Protein AF-A0A2A2KFU7-F1 (afdb_monomer_lite)

Organism: NCBI:txid2018661

Structure (mmCIF, 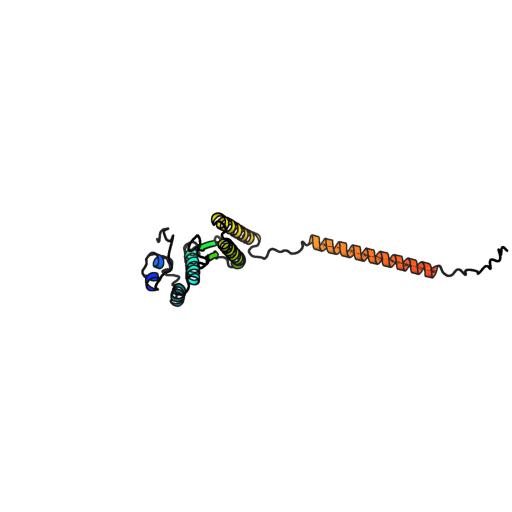N/CA/C/O backbone):
data_AF-A0A2A2KFU7-F1
#
_entry.id   AF-A0A2A2KFU7-F1
#
loop_
_atom_site.group_PDB
_atom_site.id
_atom_site.type_symbol
_atom_site.label_atom_id
_atom_site.label_alt_id
_atom_site.label_comp_id
_atom_site.label_asym_id
_atom_site.label_entity_id
_atom_site.label_seq_id
_atom_site.pdbx_PDB_ins_code
_atom_site.Cartn_x
_atom_site.Cartn_y
_atom_site.Cartn_z
_atom_site.occupancy
_atom_site.B_iso_or_equiv
_atom_site.auth_seq_id
_atom_site.auth_comp_id
_atom_site.auth_asym_id
_atom_site.auth_atom_id
_atom_site.pdbx_PDB_model_num
ATOM 1 N N . MET A 1 1 ? -3.070 -16.058 28.246 1.00 37.78 1 MET A N 1
ATOM 2 C CA . MET A 1 1 ? -3.259 -16.172 26.783 1.00 37.78 1 MET A CA 1
ATOM 3 C C . MET A 1 1 ? -4.554 -15.467 26.423 1.00 37.78 1 MET A C 1
ATOM 5 O O . MET A 1 1 ? -5.608 -15.967 26.788 1.00 37.78 1 MET A O 1
ATOM 9 N N . CYS A 1 2 ? -4.509 -14.301 25.778 1.00 45.75 2 CYS A N 1
ATOM 10 C CA . CYS A 1 2 ? -5.724 -13.730 25.194 1.00 45.75 2 CYS A CA 1
ATOM 11 C C . CYS A 1 2 ? -6.051 -14.529 23.948 1.00 45.75 2 CYS A C 1
ATOM 13 O O . CYS A 1 2 ? -5.513 -14.273 22.874 1.00 45.75 2 CYS A O 1
ATOM 15 N N . GLY A 1 3 ? -6.835 -15.586 24.146 1.00 38.88 3 GLY A N 1
ATOM 16 C CA . GLY A 1 3 ? -7.322 -16.419 23.062 1.00 38.88 3 GLY A CA 1
ATOM 17 C C . GLY A 1 3 ? -8.046 -15.548 22.048 1.00 38.88 3 GLY A C 1
ATOM 18 O O . GLY A 1 3 ? -8.816 -14.689 22.462 1.00 38.88 3 GLY A O 1
ATOM 19 N N . SER A 1 4 ? -7.699 -15.717 20.766 1.00 40.50 4 SER A N 1
ATOM 20 C CA . SER A 1 4 ? -8.560 -15.820 19.563 1.00 40.50 4 SER A CA 1
ATOM 21 C C . SER A 1 4 ? -9.838 -14.957 19.408 1.00 40.50 4 SER A C 1
ATOM 23 O O . SER A 1 4 ? -10.568 -15.119 18.430 1.00 40.50 4 SER A O 1
ATOM 25 N N . SER A 1 5 ? -10.102 -14.013 20.307 1.00 39.66 5 SER A N 1
ATOM 26 C CA . SER A 1 5 ? -11.396 -13.379 20.583 1.00 39.66 5 SER A CA 1
ATOM 27 C C . SER A 1 5 ? -11.328 -11.852 20.509 1.00 39.66 5 SER A C 1
ATOM 29 O O . SER A 1 5 ? -12.280 -11.170 20.878 1.00 39.66 5 SER A O 1
ATOM 31 N N . VAL A 1 6 ? -10.238 -11.274 20.008 1.00 48.81 6 VAL A N 1
ATOM 32 C CA . VAL A 1 6 ? -10.230 -9.852 19.645 1.00 48.81 6 VAL A CA 1
ATOM 33 C C . VAL A 1 6 ? -10.772 -9.732 18.221 1.00 48.81 6 VAL A C 1
ATOM 35 O O . VAL A 1 6 ? -10.033 -9.449 17.288 1.00 48.81 6 VAL A O 1
ATOM 38 N N . ARG A 1 7 ? -12.052 -10.074 18.025 1.00 52.50 7 ARG A N 1
ATOM 39 C CA . ARG A 1 7 ? -12.690 -10.023 16.696 1.00 52.50 7 ARG A CA 1
ATOM 40 C C . ARG A 1 7 ? -13.398 -8.698 16.420 1.00 52.50 7 ARG A C 1
ATOM 42 O O . ARG A 1 7 ? -13.614 -8.379 15.260 1.00 52.50 7 ARG A O 1
ATOM 49 N N . GLN A 1 8 ? -13.716 -7.914 17.451 1.00 55.62 8 GLN A N 1
ATOM 50 C CA . GLN A 1 8 ? -14.383 -6.624 17.292 1.00 55.62 8 GLN A CA 1
ATOM 51 C C . GLN A 1 8 ? -14.167 -5.781 18.557 1.00 55.62 8 GLN A C 1
ATOM 53 O O . GLN A 1 8 ? -14.691 -6.106 19.618 1.00 55.62 8 GLN A O 1
ATOM 58 N N . LEU A 1 9 ? -13.336 -4.742 18.469 1.00 62.91 9 LEU A N 1
ATOM 59 C CA . LEU A 1 9 ? -13.198 -3.722 19.513 1.00 62.91 9 LEU A CA 1
ATOM 60 C C . LEU A 1 9 ? -13.759 -2.421 18.945 1.00 62.91 9 LEU A C 1
ATOM 62 O O . LEU A 1 9 ? -13.348 -1.990 17.869 1.00 62.91 9 LEU A O 1
ATOM 66 N N . GLU A 1 10 ? -14.720 -1.829 19.649 1.00 63.16 10 GLU A N 1
ATOM 67 C CA . GLU A 1 10 ? -15.200 -0.479 19.346 1.00 63.16 10 GLU A CA 1
ATOM 68 C C . GLU A 1 10 ? -14.113 0.561 19.669 1.00 63.16 10 GLU A C 1
ATOM 70 O O . GLU A 1 10 ? -13.033 0.218 20.140 1.00 63.16 10 GLU A O 1
ATOM 75 N N . ALA A 1 11 ? -14.349 1.844 19.394 1.00 62.00 11 ALA A N 1
ATOM 76 C CA . ALA A 1 11 ? -13.438 2.880 19.874 1.00 62.00 11 ALA A CA 1
ATOM 77 C C . ALA A 1 11 ? -13.642 3.085 21.391 1.00 62.00 11 ALA A C 1
ATOM 79 O O . ALA A 1 11 ? -14.789 3.157 21.841 1.00 62.00 11 ALA A O 1
ATOM 80 N N . PRO A 1 12 ? -12.573 3.197 22.201 1.00 65.25 12 PRO A N 1
ATOM 81 C CA . PRO A 1 12 ? -12.716 3.469 23.627 1.00 65.25 12 PRO A CA 1
ATOM 82 C C . PRO A 1 12 ? -13.265 4.885 23.838 1.00 65.25 12 PRO A C 1
ATOM 84 O O . PRO A 1 12 ? -12.857 5.824 23.158 1.00 65.25 12 PRO A O 1
ATOM 87 N N . THR A 1 13 ? -14.168 5.055 24.802 1.00 65.88 13 THR A N 1
ATOM 88 C CA . THR A 1 13 ? -14.793 6.35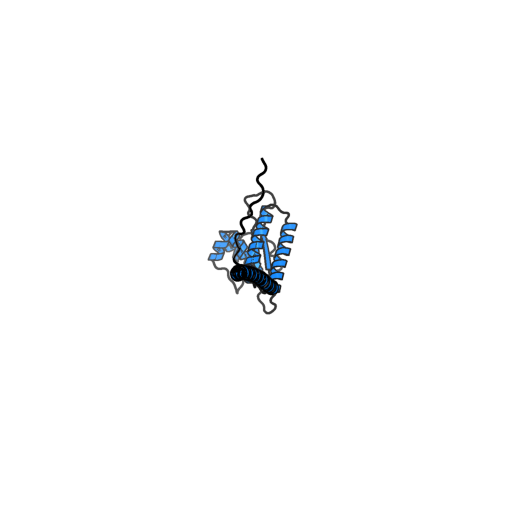5 25.116 1.00 65.88 13 THR A CA 1
ATOM 89 C C . THR A 1 13 ? -14.056 7.117 26.216 1.00 65.88 13 THR A C 1
ATOM 91 O O . THR A 1 13 ? -14.308 8.299 26.437 1.00 65.88 13 THR A O 1
ATOM 94 N N . SER A 1 14 ? -13.129 6.458 26.917 1.00 64.81 14 SER A N 1
ATOM 95 C CA . SER A 1 14 ? -12.335 7.051 27.994 1.00 64.81 14 SER A CA 1
ATOM 96 C C . SER A 1 14 ? -10.996 6.336 28.184 1.00 64.81 14 SER A C 1
ATOM 98 O O . SER A 1 14 ? -10.832 5.164 27.841 1.00 64.81 14 SER A O 1
ATOM 100 N N . SER A 1 15 ? -10.024 7.039 28.771 1.00 63.69 15 SER A N 1
ATOM 101 C CA . SER A 1 15 ? -8.695 6.489 29.068 1.00 63.69 15 SER A CA 1
ATOM 102 C C . SER A 1 15 ? -8.745 5.367 30.106 1.00 63.69 15 SER A C 1
ATOM 104 O O . SER A 1 15 ? -7.972 4.418 30.017 1.00 63.69 15 SER A O 1
ATOM 106 N N . SER A 1 16 ? -9.682 5.424 31.056 1.00 65.81 16 SER A N 1
ATOM 107 C CA . SER A 1 16 ? -9.879 4.372 32.057 1.00 65.81 16 SER A CA 1
ATOM 108 C C . SER A 1 16 ? -10.322 3.056 31.419 1.00 65.81 16 SER A C 1
ATOM 110 O O . SER A 1 16 ? -9.855 2.003 31.845 1.00 65.81 16 SER A O 1
ATOM 112 N N . GLN A 1 17 ? -11.140 3.101 30.362 1.00 68.38 17 GLN A N 1
ATOM 113 C CA . GLN A 1 17 ? -11.615 1.918 29.638 1.00 68.38 17 GLN A CA 1
ATOM 114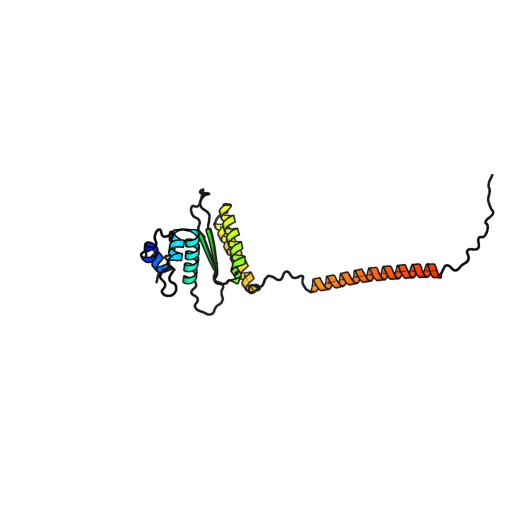 C C . GLN A 1 17 ? -10.484 1.155 28.931 1.00 68.38 17 GLN A C 1
ATOM 116 O O . GLN A 1 17 ? -10.546 -0.068 28.834 1.00 68.38 17 GLN A O 1
ATOM 121 N N . ILE A 1 18 ? -9.431 1.850 28.486 1.00 64.69 18 ILE A N 1
ATOM 122 C CA . ILE A 1 18 ? -8.261 1.241 27.829 1.00 64.69 18 ILE A CA 1
ATOM 123 C C . ILE A 1 18 ? -7.493 0.326 28.794 1.00 64.69 18 ILE A C 1
ATOM 125 O O . ILE A 1 18 ? -6.990 -0.719 28.385 1.00 64.69 18 ILE A O 1
ATOM 129 N N . TYR A 1 19 ? -7.433 0.701 30.073 1.00 65.62 19 TYR A N 1
ATOM 130 C CA . TYR A 1 19 ? -6.684 -0.032 31.096 1.00 65.62 19 TYR A CA 1
ATOM 131 C C . TYR A 1 19 ? -7.549 -0.994 31.919 1.00 65.62 19 TYR A C 1
ATOM 133 O O . TYR A 1 19 ? -7.040 -2.010 32.388 1.00 65.62 19 TYR A O 1
ATOM 141 N N . SER A 1 20 ? -8.841 -0.702 32.095 1.00 64.38 20 SER A N 1
ATOM 142 C CA . SER A 1 20 ? -9.744 -1.505 32.933 1.00 64.38 20 SER A CA 1
ATOM 143 C C . SER A 1 20 ? -10.441 -2.636 32.180 1.00 64.38 20 SER A C 1
ATOM 145 O O . SER A 1 20 ? -10.720 -3.683 32.763 1.00 64.38 20 SER A O 1
ATOM 147 N N . SER A 1 21 ? -10.724 -2.456 30.888 1.00 67.94 21 SER A N 1
ATOM 148 C CA . SER A 1 21 ? -11.431 -3.462 30.100 1.00 67.94 21 SER A CA 1
ATOM 149 C C . SER A 1 21 ? -10.468 -4.532 29.600 1.00 67.94 21 SER A C 1
ATOM 151 O O . SER A 1 21 ? -9.478 -4.231 28.939 1.00 67.94 21 SER A O 1
ATOM 153 N N . HIS A 1 22 ? -10.798 -5.796 29.873 1.00 65.75 22 HIS A N 1
ATOM 154 C CA . HIS A 1 22 ? -9.963 -6.965 29.582 1.00 65.75 22 HIS A CA 1
ATOM 155 C C . HIS A 1 22 ? -9.527 -7.074 28.105 1.00 65.75 22 HIS A C 1
ATOM 157 O O . HIS A 1 22 ? -8.434 -7.553 27.810 1.00 65.75 22 HIS A O 1
ATOM 163 N N . GLY A 1 23 ? -10.358 -6.620 27.157 1.00 64.44 23 GLY A N 1
ATOM 164 C CA . GLY A 1 23 ? -10.024 -6.646 25.726 1.00 64.44 23 GLY A CA 1
ATOM 165 C C . GLY A 1 23 ? -8.947 -5.628 25.339 1.00 64.44 23 GLY A C 1
ATOM 166 O O . GLY A 1 23 ? -8.005 -5.962 24.622 1.00 64.44 23 GLY A O 1
ATOM 167 N N . TYR A 1 24 ? -9.061 -4.401 25.851 1.00 65.31 24 TYR A N 1
ATOM 168 C CA . TYR A 1 24 ? -8.099 -3.330 25.589 1.00 65.31 24 TYR A CA 1
ATOM 169 C C . TYR A 1 24 ? -6.832 -3.490 26.415 1.00 65.31 24 TYR A C 1
ATOM 171 O O . TYR A 1 24 ? -5.740 -3.348 25.870 1.00 65.31 24 TYR A O 1
ATOM 179 N N . SER A 1 25 ? -6.962 -3.848 27.694 1.00 63.66 25 SER A N 1
ATOM 180 C CA . SER A 1 25 ? -5.817 -4.068 28.566 1.00 63.66 25 SER A CA 1
ATOM 181 C C . SER A 1 25 ? -4.952 -5.194 28.017 1.00 63.66 25 SER A C 1
ATOM 183 O O . SER A 1 25 ? -3.745 -5.051 27.971 1.00 63.66 25 SER A O 1
ATOM 185 N N . CYS A 1 26 ? -5.522 -6.257 27.455 1.00 67.94 26 CYS A N 1
ATOM 186 C CA . CYS A 1 26 ? -4.694 -7.281 26.833 1.00 67.94 26 CYS A CA 1
ATOM 187 C C . CYS A 1 26 ? -3.956 -6.826 25.560 1.00 67.94 26 CYS A C 1
ATOM 189 O O . CYS A 1 26 ? -2.824 -7.244 25.317 1.00 67.94 26 CYS A O 1
ATOM 191 N N . LEU A 1 27 ? -4.589 -5.996 24.727 1.00 68.56 27 LEU A N 1
ATOM 192 C CA . LEU A 1 27 ? -3.979 -5.517 23.484 1.00 68.56 27 LEU A CA 1
ATOM 193 C C . LEU A 1 27 ? -2.912 -4.439 23.739 1.00 68.56 27 LEU A C 1
ATOM 195 O O . LEU A 1 27 ? -1.928 -4.347 23.009 1.00 68.56 27 LEU A O 1
ATOM 199 N N . PHE A 1 28 ? -3.122 -3.614 24.764 1.00 66.12 28 PHE A N 1
ATOM 200 C CA . PHE A 1 28 ? -2.361 -2.390 25.011 1.00 66.12 28 PHE A CA 1
ATOM 201 C C . PHE A 1 28 ? -1.466 -2.440 26.257 1.00 66.12 28 PHE A C 1
ATOM 203 O O . PHE A 1 28 ? -0.548 -1.628 26.370 1.00 66.12 28 PHE A O 1
ATOM 210 N N . ASN A 1 29 ? -1.684 -3.386 27.171 1.00 61.19 29 ASN A N 1
ATOM 211 C CA . ASN A 1 29 ? -0.849 -3.614 28.350 1.00 61.19 29 ASN A CA 1
ATOM 212 C C . ASN A 1 29 ? 0.131 -4.760 28.061 1.00 61.19 29 ASN A C 1
ATOM 214 O O . ASN A 1 29 ? -0.106 -5.919 28.398 1.00 61.19 29 ASN A O 1
ATOM 218 N N . SER A 1 30 ? 1.229 -4.422 27.386 1.00 55.72 30 SER A N 1
ATOM 219 C CA . SER A 1 30 ? 2.400 -5.294 27.269 1.00 55.72 30 SER A CA 1
ATOM 220 C C . SER A 1 30 ? 3.550 -4.683 28.065 1.00 55.72 30 SER A C 1
ATOM 222 O O . SER A 1 30 ? 3.758 -3.470 27.998 1.00 55.72 30 SER A O 1
ATOM 224 N N . ASP A 1 31 ? 4.299 -5.503 28.806 1.00 52.91 31 ASP A N 1
ATOM 225 C CA . ASP A 1 31 ? 5.403 -5.024 29.654 1.00 52.91 31 ASP A CA 1
ATOM 226 C C . ASP A 1 31 ? 6.522 -4.341 28.848 1.00 52.91 31 ASP A C 1
ATOM 228 O O . ASP A 1 31 ? 7.231 -3.487 29.374 1.00 52.91 31 ASP A O 1
ATOM 232 N N . CYS A 1 32 ? 6.631 -4.652 27.552 1.00 47.56 32 CYS A N 1
ATOM 233 C CA . CYS A 1 32 ? 7.671 -4.126 26.669 1.00 47.56 32 CYS A CA 1
ATOM 234 C C . CYS A 1 32 ? 7.267 -2.854 25.904 1.00 47.56 32 CYS A C 1
ATOM 236 O O . CYS A 1 32 ? 8.144 -2.090 25.509 1.00 47.56 32 CYS A O 1
ATOM 238 N N . VAL A 1 33 ? 5.970 -2.598 25.674 1.00 53.81 33 VAL A N 1
ATOM 239 C CA . VAL A 1 33 ? 5.510 -1.421 24.914 1.00 53.81 33 VAL A CA 1
ATOM 240 C C . VAL A 1 33 ? 4.244 -0.840 25.539 1.00 53.81 33 VAL A C 1
ATOM 242 O O . VAL A 1 33 ? 3.124 -1.188 25.159 1.00 53.81 33 VAL A O 1
ATOM 245 N N . ARG A 1 34 ? 4.423 0.078 26.495 1.00 57.84 34 ARG A N 1
ATOM 246 C CA . ARG A 1 34 ? 3.327 0.884 27.048 1.00 57.84 34 ARG A CA 1
ATOM 247 C C . ARG A 1 34 ? 3.011 2.051 26.119 1.00 57.84 34 ARG A C 1
ATOM 249 O O . ARG A 1 34 ? 3.908 2.745 25.646 1.00 57.84 34 ARG A O 1
ATOM 256 N N . ILE A 1 35 ? 1.727 2.273 25.867 1.00 62.34 35 ILE A N 1
ATOM 257 C CA . ILE A 1 35 ? 1.257 3.431 25.103 1.00 62.34 35 ILE A CA 1
ATOM 258 C C . ILE A 1 35 ? 1.387 4.683 25.982 1.00 62.34 35 ILE A C 1
ATOM 260 O O . ILE A 1 35 ? 0.959 4.679 27.135 1.00 62.34 35 ILE A O 1
ATOM 264 N N . SER A 1 36 ? 1.992 5.750 25.452 1.00 64.12 36 SER A N 1
ATOM 265 C CA . SER A 1 36 ? 2.143 7.019 26.174 1.00 64.12 36 SER A CA 1
ATOM 266 C C . SER A 1 36 ? 0.796 7.728 26.360 1.00 64.12 36 SER A C 1
ATOM 268 O O . SER A 1 36 ? -0.132 7.561 25.564 1.00 64.12 36 SER A O 1
ATOM 270 N N . ALA A 1 37 ? 0.685 8.553 27.405 1.00 63.53 37 ALA A N 1
ATOM 271 C CA . ALA A 1 37 ? -0.535 9.308 27.710 1.00 63.53 37 ALA A CA 1
ATOM 272 C C . ALA A 1 37 ? -0.995 10.203 26.538 1.00 63.53 37 ALA A C 1
ATOM 274 O O . ALA A 1 37 ? -2.196 10.359 26.321 1.00 63.53 37 ALA A O 1
ATOM 275 N N . ASP A 1 38 ? -0.052 10.700 25.734 1.00 62.78 38 ASP A N 1
ATOM 276 C CA . ASP A 1 38 ? -0.316 11.513 24.540 1.00 62.78 38 ASP A CA 1
ATOM 277 C C . ASP A 1 38 ? -0.950 10.708 23.398 1.00 62.78 38 ASP A C 1
ATOM 279 O O . ASP A 1 38 ? -1.798 11.200 22.657 1.00 62.78 38 ASP A O 1
ATOM 283 N N . VAL A 1 39 ? -0.572 9.436 23.252 1.00 66.19 39 VAL A N 1
ATOM 284 C CA . VAL A 1 39 ? -1.179 8.552 22.250 1.00 66.19 39 VAL A CA 1
ATOM 285 C C . VAL A 1 39 ? -2.576 8.131 22.705 1.00 66.19 39 VAL A C 1
ATOM 287 O O . VAL A 1 39 ? -3.483 8.051 21.881 1.00 66.19 39 VAL A O 1
ATOM 290 N N . VAL A 1 40 ? -2.786 7.938 24.011 1.00 64.31 40 VAL A N 1
ATOM 291 C CA . VAL A 1 40 ? -4.115 7.670 24.584 1.00 64.31 40 VAL A CA 1
ATOM 292 C C . VAL A 1 40 ? -5.070 8.845 24.369 1.00 64.31 40 VAL A C 1
ATOM 294 O O . VAL A 1 40 ? -6.207 8.633 23.952 1.00 64.31 40 VAL A O 1
ATOM 297 N N . SER A 1 41 ? -4.629 10.083 24.597 1.00 60.38 41 SER A N 1
ATOM 298 C CA . SER A 1 41 ? -5.466 11.261 24.339 1.00 60.38 41 SER A CA 1
ATOM 299 C C . SER A 1 41 ? -5.753 11.440 22.842 1.00 60.38 41 SER A C 1
ATOM 301 O O . SER A 1 41 ? -6.892 11.715 22.464 1.00 60.38 41 SER A O 1
ATOM 303 N N . ALA A 1 42 ? -4.773 11.180 21.970 1.00 61.22 42 ALA A N 1
ATOM 304 C CA . ALA A 1 42 ? -4.951 11.239 20.518 1.00 61.22 42 ALA A CA 1
ATOM 305 C C . ALA A 1 42 ? -5.882 10.141 19.962 1.00 61.22 42 ALA A C 1
ATOM 307 O O . ALA A 1 42 ? -6.584 10.376 18.976 1.00 61.22 42 ALA A O 1
ATOM 308 N N . ILE A 1 43 ? -5.915 8.963 20.596 1.00 65.44 43 ILE A N 1
ATOM 309 C CA . ILE A 1 43 ? -6.859 7.872 20.300 1.00 65.44 43 ILE A CA 1
ATOM 310 C C . ILE A 1 43 ? -8.303 8.310 20.570 1.00 65.44 43 ILE A C 1
ATOM 312 O O . ILE A 1 43 ? -9.177 8.063 19.743 1.00 65.44 43 ILE A O 1
ATOM 316 N N . LEU A 1 44 ? -8.544 8.974 21.703 1.00 61.56 44 LEU A N 1
ATOM 317 C CA . LEU A 1 44 ? -9.885 9.404 22.119 1.00 61.56 44 LEU A CA 1
ATOM 318 C C . LEU A 1 44 ? -10.428 10.556 21.262 1.00 61.56 44 LEU A C 1
ATOM 320 O O . LEU A 1 44 ? -11.636 10.682 21.087 1.00 61.56 44 LEU A O 1
ATOM 324 N N . LEU A 1 45 ? -9.540 11.392 20.720 1.00 67.06 45 LEU A N 1
ATOM 325 C CA . LEU A 1 45 ? -9.908 12.567 19.925 1.00 67.06 45 LEU A CA 1
ATOM 326 C C . LEU A 1 45 ? -10.117 12.262 18.436 1.00 67.06 45 LEU A C 1
ATOM 328 O O . LEU A 1 45 ? -10.829 13.000 17.757 1.00 67.06 45 LEU A O 1
ATOM 332 N N . ASN A 1 46 ? -9.479 11.217 17.897 1.00 70.94 46 ASN A N 1
ATOM 333 C CA . ASN A 1 46 ? -9.504 10.940 16.462 1.00 70.94 46 ASN A CA 1
ATOM 334 C C . ASN A 1 46 ? -9.554 9.437 16.158 1.00 70.94 46 ASN A C 1
ATOM 336 O O . ASN A 1 46 ? -8.570 8.712 16.319 1.00 70.94 46 ASN A O 1
ATOM 340 N N . VAL A 1 47 ? -10.677 8.999 15.583 1.00 70.19 47 VAL A N 1
ATOM 341 C CA . VAL A 1 47 ? -10.910 7.606 15.170 1.00 70.19 47 VAL A CA 1
ATOM 342 C C . VAL A 1 47 ? -9.851 7.117 14.176 1.00 70.19 47 VAL A C 1
ATOM 344 O O . VAL A 1 47 ? -9.406 5.977 14.269 1.00 70.19 47 VAL A O 1
ATOM 347 N N . ARG A 1 48 ? -9.356 7.964 13.262 1.00 70.31 48 ARG A N 1
ATOM 348 C CA . ARG A 1 48 ? -8.282 7.565 12.328 1.00 70.31 48 ARG A CA 1
ATOM 349 C C . ARG A 1 48 ? -6.967 7.288 13.053 1.00 70.31 48 ARG A C 1
ATOM 351 O O . ARG A 1 48 ? -6.230 6.384 12.659 1.00 70.31 48 ARG A O 1
ATOM 358 N N . THR A 1 49 ? -6.671 8.052 14.103 1.00 71.38 49 THR A N 1
ATOM 359 C CA . THR A 1 49 ? -5.494 7.822 14.949 1.00 71.38 49 THR A CA 1
ATOM 360 C C . THR A 1 49 ? -5.660 6.535 15.745 1.00 71.38 49 THR A C 1
ATOM 362 O O . THR A 1 49 ? -4.734 5.725 15.775 1.00 71.38 49 THR A O 1
ATOM 365 N N . TYR A 1 50 ? -6.851 6.296 16.299 1.00 73.44 50 TYR A N 1
ATOM 366 C CA . TYR A 1 50 ? -7.185 5.033 16.951 1.00 73.44 50 TYR A CA 1
ATOM 367 C C . TYR A 1 50 ? -6.969 3.832 16.031 1.00 73.44 50 TYR A C 1
ATOM 369 O O . TYR A 1 50 ? -6.198 2.942 16.377 1.00 73.44 50 TYR A O 1
ATOM 377 N N . LEU A 1 51 ? -7.560 3.834 14.834 1.00 74.56 51 LEU A N 1
ATOM 378 C CA . LEU A 1 51 ? -7.442 2.725 13.883 1.00 74.56 51 LEU A CA 1
ATOM 379 C C . LEU A 1 51 ? -5.993 2.474 13.456 1.00 74.56 51 LEU A C 1
ATOM 381 O O . LEU A 1 51 ? -5.578 1.324 13.310 1.00 74.56 51 LEU A O 1
ATOM 385 N N . ARG A 1 52 ? -5.194 3.538 13.316 1.00 75.69 52 ARG A N 1
ATOM 386 C CA . ARG A 1 52 ? -3.761 3.422 13.024 1.00 75.69 52 ARG A CA 1
ATOM 387 C C . ARG A 1 52 ? -2.997 2.737 14.159 1.00 75.69 52 ARG A C 1
ATOM 389 O O . ARG A 1 52 ? -2.183 1.859 13.883 1.00 75.69 52 ARG A O 1
ATOM 396 N N . VAL A 1 53 ? -3.228 3.146 15.408 1.00 75.62 53 VAL A N 1
ATOM 397 C CA . VAL A 1 53 ? -2.552 2.561 16.580 1.00 75.62 53 VAL A CA 1
ATOM 398 C C . VAL A 1 53 ? -3.033 1.131 16.824 1.00 75.62 53 VAL A C 1
ATOM 400 O O . VAL A 1 53 ? -2.226 0.252 17.112 1.00 75.62 53 VAL A O 1
ATOM 403 N N . TYR A 1 54 ? -4.328 0.884 16.643 1.00 77.06 54 TYR A N 1
ATOM 404 C CA . TYR A 1 54 ? -4.933 -0.437 16.730 1.00 77.06 54 TYR A CA 1
ATOM 405 C C . TYR A 1 54 ? -4.307 -1.411 15.725 1.00 77.06 54 TYR A C 1
ATOM 407 O O . TYR A 1 54 ? -3.803 -2.456 16.130 1.00 77.06 54 TYR A O 1
ATOM 415 N N . ALA A 1 55 ? -4.247 -1.042 14.439 1.00 78.06 55 ALA A N 1
ATOM 416 C CA . ALA A 1 55 ? -3.643 -1.874 13.396 1.00 78.06 55 ALA A CA 1
ATOM 417 C C . ALA A 1 55 ? -2.172 -2.213 13.697 1.00 78.06 55 ALA A C 1
ATOM 419 O O . ALA A 1 55 ? -1.762 -3.360 13.542 1.00 78.06 55 ALA A O 1
ATOM 420 N N . LEU A 1 56 ? -1.392 -1.233 14.170 1.00 78.12 56 LEU A N 1
ATOM 421 C CA . LEU A 1 56 ? 0.004 -1.439 14.565 1.00 78.12 56 LEU A CA 1
ATOM 422 C C . LEU A 1 56 ? 0.121 -2.449 15.716 1.00 78.12 56 LEU A C 1
ATOM 424 O O . LEU A 1 56 ? 0.911 -3.383 15.641 1.00 78.12 56 LEU A O 1
ATOM 428 N N . LYS A 1 57 ? -0.684 -2.287 16.771 1.00 75.81 57 LYS A N 1
ATOM 429 C CA . LYS A 1 57 ? -0.624 -3.155 17.956 1.00 75.81 57 LYS A CA 1
ATOM 430 C C . LYS A 1 57 ? -1.080 -4.579 17.663 1.00 75.81 57 LYS A C 1
ATOM 432 O O . LYS A 1 57 ? -0.487 -5.528 18.170 1.00 75.81 57 LYS A O 1
ATOM 437 N N . VAL A 1 58 ? -2.092 -4.736 16.811 1.00 78.00 58 VAL A N 1
ATOM 438 C CA . VAL A 1 58 ? -2.507 -6.051 16.305 1.00 78.00 58 VAL A CA 1
ATOM 439 C C . VAL A 1 58 ? -1.374 -6.696 15.506 1.00 78.00 58 VAL A C 1
ATOM 441 O O . VAL A 1 58 ? -1.063 -7.860 15.743 1.00 78.00 58 VAL A O 1
ATOM 444 N N . PHE A 1 59 ? -0.713 -5.942 14.621 1.00 78.50 59 PHE A N 1
ATOM 445 C CA . PHE A 1 59 ? 0.413 -6.444 13.833 1.00 78.50 59 PHE A CA 1
ATOM 446 C C . PHE A 1 59 ? 1.577 -6.920 14.710 1.00 78.50 59 PHE A C 1
ATOM 448 O O . PHE A 1 59 ? 1.989 -8.068 14.580 1.00 78.50 59 PHE A O 1
ATOM 455 N N . GLU A 1 60 ? 2.062 -6.083 15.634 1.00 75.81 60 GLU A N 1
ATOM 456 C CA . GLU A 1 60 ? 3.163 -6.430 16.554 1.00 75.81 60 GLU A CA 1
ATOM 457 C C . GLU A 1 60 ? 2.863 -7.701 17.359 1.00 75.81 60 GLU A C 1
ATOM 459 O O . GLU A 1 60 ? 3.761 -8.478 17.678 1.00 75.81 60 GLU A O 1
ATOM 464 N N . ARG A 1 61 ? 1.587 -7.924 17.694 1.00 73.44 61 ARG A N 1
ATOM 465 C CA . ARG A 1 61 ? 1.168 -9.083 18.480 1.00 73.44 61 ARG A CA 1
ATOM 466 C C . ARG A 1 61 ? 1.022 -10.354 17.653 1.00 73.44 61 ARG A C 1
ATOM 468 O O . ARG A 1 61 ? 1.299 -11.432 18.171 1.00 73.44 61 ARG A O 1
ATOM 475 N N . TRP A 1 62 ? 0.522 -10.245 16.425 1.00 75.44 62 TRP A N 1
ATOM 476 C CA . TRP A 1 62 ? 0.330 -11.388 15.524 1.00 75.44 62 TRP A CA 1
ATOM 477 C C . TRP A 1 62 ? 1.629 -11.821 14.852 1.00 75.44 62 TRP A C 1
ATOM 479 O O . TRP A 1 62 ? 1.790 -13.000 14.551 1.00 75.44 62 TRP A O 1
ATOM 489 N N . PHE A 1 63 ? 2.556 -10.885 14.666 1.00 75.00 63 PHE A N 1
ATOM 490 C CA . PHE A 1 63 ? 3.854 -11.112 14.046 1.00 75.00 63 PHE A CA 1
ATOM 491 C C . PHE A 1 63 ? 4.980 -10.687 15.004 1.00 75.00 63 PHE A C 1
ATOM 493 O O . PHE A 1 63 ? 5.645 -9.678 14.755 1.00 75.00 63 PHE A O 1
ATOM 500 N N . PRO A 1 64 ? 5.180 -11.416 16.122 1.00 68.44 64 PRO A N 1
ATOM 501 C CA . PRO A 1 64 ? 6.268 -11.132 17.051 1.00 68.44 64 PRO A CA 1
ATOM 502 C C . PRO A 1 64 ? 7.620 -11.284 16.343 1.00 68.44 64 PRO A C 1
ATOM 504 O O . PRO A 1 64 ? 7.816 -12.207 15.554 1.00 68.44 64 PRO A O 1
ATOM 507 N N . SER A 1 65 ? 8.554 -10.370 16.614 1.00 65.00 65 SER A N 1
ATOM 508 C CA . SER A 1 65 ? 9.874 -10.326 15.973 1.00 65.00 65 SER A CA 1
ATOM 509 C C . SER A 1 65 ? 10.848 -11.359 16.561 1.00 65.00 65 SER A C 1
ATOM 511 O O . SER A 1 65 ? 11.943 -11.004 16.995 1.00 65.00 65 SER A O 1
ATOM 513 N N . GLU A 1 66 ? 10.446 -12.625 16.635 1.00 54.88 66 GLU A N 1
ATOM 514 C CA . GLU A 1 66 ? 11.356 -13.721 16.975 1.00 54.88 66 GLU A CA 1
ATOM 515 C C . GLU A 1 66 ? 12.009 -14.225 15.678 1.00 54.88 66 GLU A C 1
ATOM 517 O O . GLU A 1 66 ? 11.394 -14.914 14.875 1.00 54.88 66 GLU A O 1
ATOM 522 N N . ASP A 1 67 ? 13.223 -13.729 15.450 1.00 52.50 67 ASP A N 1
ATOM 523 C CA . ASP A 1 67 ? 14.286 -14.132 14.523 1.00 52.50 67 ASP A CA 1
ATOM 524 C C . ASP A 1 67 ? 14.039 -15.118 13.349 1.00 52.50 67 ASP A C 1
ATOM 526 O O . ASP A 1 67 ? 13.534 -16.230 13.467 1.00 52.50 67 ASP A O 1
ATOM 530 N N . CYS A 1 68 ? 14.672 -14.746 12.225 1.00 45.53 68 CYS A N 1
ATOM 531 C CA . CYS A 1 68 ? 15.318 -15.635 11.247 1.00 45.53 68 CYS A CA 1
ATOM 532 C C . CYS A 1 68 ? 14.481 -16.421 10.221 1.00 45.53 68 CYS A C 1
ATOM 534 O O . CYS A 1 68 ? 14.963 -17.431 9.722 1.00 45.53 68 CYS A O 1
ATOM 536 N N . VAL A 1 69 ? 13.340 -15.910 9.749 1.00 48.75 69 VAL A N 1
ATOM 537 C CA . VAL A 1 69 ? 12.916 -16.121 8.344 1.00 48.75 69 VAL A CA 1
ATOM 538 C C . VAL A 1 69 ? 12.244 -14.843 7.839 1.00 48.75 69 VAL A C 1
ATOM 540 O O . VAL A 1 69 ? 11.201 -14.430 8.334 1.00 48.75 69 VAL A O 1
ATOM 543 N N . SER A 1 70 ? 12.872 -14.182 6.865 1.00 59.31 70 SER A N 1
ATOM 544 C CA . SER A 1 70 ? 12.455 -12.887 6.310 1.00 59.31 70 SER A CA 1
ATOM 545 C C . SER A 1 70 ? 11.255 -13.030 5.362 1.00 59.31 70 SER A C 1
ATOM 547 O O . SER A 1 70 ? 11.363 -12.792 4.161 1.00 59.31 70 SER A O 1
ATOM 549 N N . SER A 1 71 ? 10.097 -13.445 5.875 1.00 61.84 71 SER A N 1
ATOM 550 C CA . SER A 1 71 ? 8.840 -13.276 5.146 1.00 61.84 71 SER A CA 1
ATOM 551 C C . SER A 1 71 ? 8.246 -11.905 5.487 1.00 61.84 71 SER A C 1
ATOM 553 O O . SER A 1 71 ? 8.001 -11.623 6.663 1.00 61.84 71 SER A O 1
ATOM 555 N N . PRO A 1 72 ? 8.017 -11.019 4.503 1.00 70.44 72 PRO A N 1
ATOM 556 C CA . PRO A 1 72 ? 7.334 -9.752 4.742 1.00 70.44 72 PRO A CA 1
ATOM 557 C C . PRO A 1 72 ? 5.888 -10.019 5.180 1.00 70.44 72 PRO A C 1
ATOM 559 O O . PRO A 1 72 ? 5.018 -10.314 4.364 1.00 70.44 72 PRO A O 1
ATOM 562 N N . ASN A 1 73 ? 5.623 -9.907 6.479 1.00 80.81 73 ASN A N 1
ATOM 563 C CA . ASN A 1 73 ? 4.270 -10.017 7.010 1.00 80.81 73 ASN A CA 1
ATOM 564 C C . ASN A 1 73 ? 3.483 -8.743 6.690 1.00 80.81 73 ASN A C 1
ATOM 566 O O . ASN A 1 73 ? 3.994 -7.629 6.854 1.00 80.81 73 ASN A O 1
ATOM 570 N N . VAL A 1 74 ? 2.237 -8.912 6.252 1.00 82.81 74 VAL A N 1
ATOM 571 C CA . VAL A 1 74 ? 1.331 -7.820 5.890 1.00 82.81 74 VAL A CA 1
ATOM 572 C C . VAL A 1 74 ? -0.006 -8.021 6.600 1.00 82.81 74 VAL A C 1
ATOM 574 O O . VAL A 1 74 ? -0.581 -9.105 6.564 1.00 82.81 74 VAL A O 1
ATOM 577 N N . LEU A 1 75 ? -0.508 -6.965 7.236 1.00 85.56 75 LEU A N 1
ATOM 578 C CA . LEU A 1 75 ? -1.832 -6.906 7.850 1.00 85.56 75 LEU A CA 1
ATOM 579 C C . LEU A 1 75 ? -2.657 -5.828 7.150 1.00 85.56 75 LEU A C 1
ATOM 581 O O . LEU A 1 75 ? -2.307 -4.653 7.215 1.00 85.56 75 LEU A O 1
ATOM 585 N N . ALA A 1 76 ? -3.769 -6.209 6.529 1.00 85.38 76 ALA A N 1
ATOM 586 C CA . ALA A 1 76 ? -4.750 -5.269 5.999 1.00 85.38 76 ALA A CA 1
ATOM 587 C C . ALA A 1 76 ? -5.942 -5.156 6.960 1.00 85.38 76 ALA A C 1
ATOM 589 O O . ALA A 1 76 ? -6.624 -6.139 7.241 1.00 85.38 76 ALA A O 1
ATOM 590 N N . LEU A 1 77 ? -6.191 -3.949 7.464 1.00 84.88 77 LEU A N 1
ATOM 591 C CA . LEU A 1 77 ? -7.359 -3.594 8.258 1.00 84.88 77 LEU A CA 1
ATOM 592 C C . LEU A 1 77 ? -8.341 -2.817 7.380 1.00 84.88 77 LEU A C 1
ATOM 594 O O . LEU A 1 77 ? -8.027 -1.730 6.888 1.00 84.88 77 LEU A O 1
ATOM 598 N N . LEU A 1 78 ? -9.541 -3.371 7.230 1.00 83.00 78 LEU A N 1
ATOM 599 C CA . LEU A 1 78 ? -10.650 -2.761 6.509 1.00 83.00 78 LEU A CA 1
ATOM 600 C C . LEU A 1 78 ? -11.739 -2.397 7.517 1.00 83.00 78 LEU A C 1
ATOM 602 O O . LEU A 1 78 ? -12.320 -3.278 8.148 1.00 83.00 78 LEU A O 1
ATOM 606 N N . VAL A 1 79 ? -12.001 -1.104 7.688 1.00 76.56 79 VAL A N 1
ATOM 607 C CA . VAL A 1 79 ? -13.071 -0.607 8.555 1.00 76.56 79 VAL A CA 1
ATOM 608 C C . VAL A 1 79 ? -14.133 0.022 7.679 1.00 76.56 79 VAL A C 1
ATOM 610 O O . VAL A 1 79 ? -13.921 1.076 7.076 1.00 76.56 79 VAL A O 1
ATOM 613 N N . ILE A 1 80 ? -15.281 -0.646 7.620 1.00 73.12 80 ILE A N 1
ATOM 614 C CA . ILE A 1 80 ? -16.462 -0.143 6.935 1.00 73.12 80 ILE A CA 1
ATOM 615 C C . ILE A 1 80 ? -17.526 0.104 7.986 1.00 73.12 80 ILE A C 1
ATOM 617 O O . ILE A 1 80 ? -18.153 -0.826 8.490 1.00 73.12 80 ILE A O 1
ATOM 621 N N . ASP A 1 81 ? -17.680 1.368 8.354 1.00 64.31 81 ASP A N 1
ATOM 622 C CA . ASP A 1 81 ? -18.752 1.783 9.240 1.00 64.31 81 ASP A CA 1
ATOM 623 C C . ASP A 1 81 ? -20.015 2.032 8.404 1.00 64.31 81 ASP A C 1
ATOM 625 O O . ASP A 1 81 ? -20.037 2.930 7.566 1.00 64.31 81 ASP A O 1
ATOM 629 N N . GLY A 1 82 ? -21.048 1.213 8.626 1.00 52.78 82 GLY A N 1
ATOM 630 C CA . GLY A 1 82 ? -22.356 1.332 7.982 1.00 52.78 82 GLY A CA 1
ATOM 631 C C . GLY A 1 82 ? -22.344 0.993 6.491 1.00 52.78 82 GLY A C 1
ATOM 632 O O . GLY A 1 82 ? -22.284 1.875 5.640 1.00 52.78 82 GLY A O 1
ATOM 633 N N . PHE A 1 83 ? -22.465 -0.292 6.151 1.00 46.50 83 PHE A N 1
ATOM 634 C CA . PHE A 1 83 ? -22.779 -0.663 4.775 1.00 46.50 83 PHE A CA 1
ATOM 635 C C . PHE A 1 83 ? -24.203 -0.195 4.432 1.00 46.50 83 PHE A C 1
ATOM 637 O O . PHE A 1 83 ? -25.158 -0.615 5.083 1.00 46.50 83 PHE A O 1
ATOM 644 N N . ILE A 1 84 ? -24.300 0.603 3.357 1.00 45.53 84 ILE A N 1
ATOM 645 C CA . ILE A 1 84 ? -25.506 1.085 2.656 1.00 45.53 84 ILE A CA 1
ATOM 646 C C . ILE A 1 84 ? -26.068 2.417 3.214 1.00 45.53 84 ILE A C 1
ATOM 648 O O . ILE A 1 84 ? -26.784 2.446 4.208 1.00 45.53 84 ILE A O 1
ATOM 652 N N . ASN A 1 85 ? -25.799 3.512 2.483 1.00 45.53 85 ASN A N 1
ATOM 653 C CA . ASN A 1 85 ? -26.489 4.823 2.483 1.00 45.53 85 ASN A CA 1
ATOM 654 C C . ASN A 1 85 ? -25.977 6.001 3.335 1.00 45.53 85 ASN A C 1
ATOM 656 O O . ASN A 1 85 ? -26.543 7.085 3.186 1.00 45.53 85 ASN A O 1
ATOM 660 N N . ASP A 1 86 ? -24.917 5.889 4.144 1.00 50.03 86 ASP A N 1
ATOM 661 C CA . ASP A 1 86 ? -24.412 7.064 4.881 1.00 50.03 86 ASP A CA 1
ATOM 662 C C . ASP A 1 86 ? -23.131 7.655 4.269 1.00 50.03 86 ASP A C 1
ATOM 664 O O . ASP A 1 86 ? -22.011 7.250 4.572 1.00 50.03 86 ASP A O 1
ATOM 668 N N . VAL A 1 87 ? -23.305 8.670 3.416 1.00 49.91 87 VAL A N 1
ATOM 669 C CA . VAL A 1 87 ? -22.227 9.421 2.732 1.00 49.91 87 VAL A CA 1
ATOM 670 C C . VAL A 1 87 ? -21.289 10.135 3.724 1.00 49.91 87 VAL A C 1
ATOM 672 O O . VAL A 1 87 ? -20.226 10.629 3.349 1.00 49.91 87 VAL A O 1
ATOM 675 N N . ARG A 1 88 ? -21.663 10.211 5.009 1.00 53.84 88 ARG A N 1
ATOM 676 C CA . ARG A 1 88 ? -20.863 10.859 6.059 1.00 53.84 88 ARG A CA 1
ATOM 677 C C . ARG A 1 88 ? -19.816 9.932 6.678 1.00 53.84 88 ARG A C 1
ATOM 679 O O . ARG A 1 88 ? -18.920 10.425 7.365 1.00 53.84 88 ARG A O 1
ATOM 686 N N . LYS A 1 89 ? -19.900 8.619 6.446 1.00 61.59 89 LYS A N 1
ATOM 687 C CA . LYS A 1 89 ? -18.977 7.629 7.011 1.00 61.59 89 LYS A CA 1
ATOM 688 C C . LYS A 1 89 ? -17.923 7.252 5.978 1.00 61.59 89 LYS A C 1
ATOM 690 O O . LYS A 1 89 ? -18.207 6.653 4.949 1.00 61.59 89 LYS A O 1
ATOM 695 N N . ILE A 1 90 ? -16.686 7.667 6.239 1.00 62.84 90 ILE A N 1
ATOM 696 C CA . ILE A 1 90 ? -15.573 7.484 5.305 1.00 62.84 90 ILE A CA 1
ATOM 697 C C . ILE A 1 90 ? -15.001 6.073 5.506 1.00 62.84 90 ILE A C 1
ATOM 699 O O . ILE A 1 90 ? -14.541 5.788 6.617 1.00 62.84 90 ILE A O 1
ATOM 703 N N . PRO A 1 91 ? -14.984 5.208 4.474 1.00 72.25 91 PRO A N 1
ATOM 704 C CA . PRO A 1 91 ? -14.339 3.905 4.573 1.00 72.25 91 PRO A CA 1
ATOM 705 C C . PRO A 1 91 ? -12.851 4.089 4.876 1.00 72.25 91 PRO A C 1
ATOM 707 O O . PRO A 1 91 ? -12.192 4.969 4.317 1.00 72.25 91 PRO A O 1
ATOM 710 N N . TYR A 1 92 ? -12.321 3.281 5.791 1.00 77.50 92 TYR A N 1
ATOM 711 C CA . TYR A 1 92 ? -10.926 3.367 6.205 1.00 77.50 92 TYR A CA 1
ATOM 712 C C . TYR A 1 92 ? -10.213 2.053 5.912 1.00 77.50 92 TYR A C 1
ATOM 714 O O . TYR A 1 92 ? -10.493 1.023 6.525 1.00 77.50 92 TYR A O 1
ATOM 722 N N . VAL A 1 93 ? -9.267 2.109 4.977 1.00 82.25 93 VAL A N 1
ATOM 723 C CA . VAL A 1 93 ? -8.385 0.995 4.629 1.00 82.25 93 VAL A CA 1
ATOM 724 C C . VAL A 1 93 ? -6.986 1.315 5.125 1.00 82.25 93 VAL A C 1
ATOM 726 O O . VAL A 1 93 ? -6.424 2.364 4.804 1.00 82.25 93 VAL A O 1
ATOM 729 N N . ARG A 1 94 ? -6.397 0.410 5.905 1.00 83.94 94 ARG A N 1
ATOM 730 C CA . ARG A 1 94 ? -5.018 0.547 6.369 1.00 83.94 94 ARG A CA 1
ATOM 731 C C . ARG A 1 94 ? -4.279 -0.763 6.226 1.00 83.94 94 ARG A C 1
ATOM 733 O O . ARG A 1 94 ? -4.652 -1.751 6.838 1.00 83.94 94 ARG A O 1
ATOM 740 N N . ILE A 1 95 ? -3.186 -0.742 5.480 1.00 84.88 95 ILE A N 1
ATOM 741 C CA . ILE A 1 95 ? -2.284 -1.879 5.340 1.00 84.88 95 ILE A CA 1
ATOM 742 C C . ILE A 1 95 ? -1.008 -1.569 6.127 1.00 84.88 95 ILE A C 1
ATOM 744 O O . ILE A 1 95 ? -0.446 -0.472 6.038 1.00 84.88 95 ILE A O 1
ATOM 748 N N . HIS A 1 96 ? -0.580 -2.514 6.949 1.00 82.94 96 HIS A N 1
ATOM 749 C CA . HIS A 1 96 ? 0.625 -2.442 7.756 1.00 82.94 96 HIS A CA 1
ATOM 750 C C . HIS A 1 96 ? 1.579 -3.562 7.343 1.00 82.94 96 HIS A C 1
ATOM 752 O O . HIS A 1 96 ? 1.141 -4.682 7.102 1.00 82.94 96 HIS A O 1
ATOM 758 N N . SER A 1 97 ? 2.871 -3.260 7.246 1.00 80.62 97 SER A N 1
ATOM 759 C CA . SER A 1 97 ? 3.909 -4.230 6.898 1.00 80.62 97 SER A CA 1
ATOM 760 C C . SER A 1 97 ? 5.149 -3.983 7.743 1.00 80.62 97 SER A C 1
ATOM 762 O O . SER A 1 97 ? 5.466 -2.837 8.061 1.00 80.62 97 SER A O 1
ATOM 764 N N . GLY A 1 98 ? 5.861 -5.061 8.074 1.00 71.94 98 GLY A N 1
ATOM 765 C CA . GLY A 1 98 ? 7.145 -4.987 8.776 1.00 71.94 98 GLY A CA 1
ATOM 766 C C . GLY A 1 98 ? 8.297 -4.483 7.897 1.00 71.94 98 GLY A C 1
ATOM 767 O O . GLY A 1 98 ? 9.351 -4.128 8.417 1.00 71.94 98 GLY A O 1
ATOM 768 N N . SER A 1 99 ? 8.117 -4.431 6.571 1.00 72.94 99 SER A N 1
ATOM 769 C CA . SER A 1 99 ? 9.145 -3.978 5.629 1.00 72.94 99 SER A CA 1
ATOM 770 C C . SER A 1 99 ? 8.880 -2.551 5.158 1.00 72.94 99 SER A C 1
ATOM 772 O O . SER A 1 99 ? 7.876 -2.268 4.502 1.00 72.94 99 SER A O 1
ATOM 774 N N . THR A 1 100 ? 9.830 -1.649 5.411 1.00 75.62 100 THR A N 1
ATOM 775 C CA . THR A 1 100 ? 9.751 -0.249 4.961 1.00 75.62 100 THR A CA 1
ATOM 776 C C . THR A 1 100 ? 9.768 -0.103 3.439 1.00 75.62 100 THR A C 1
ATOM 778 O O . THR A 1 100 ? 9.256 0.888 2.918 1.00 75.62 100 THR A O 1
ATOM 781 N N . LYS A 1 101 ? 10.296 -1.102 2.721 1.00 75.44 101 LYS A N 1
ATOM 782 C CA . LYS A 1 101 ? 10.382 -1.130 1.252 1.00 75.44 101 LYS A CA 1
ATOM 783 C C . LYS A 1 101 ? 9.008 -1.238 0.579 1.00 75.44 101 LYS A C 1
ATOM 785 O O . LYS A 1 101 ? 8.838 -0.760 -0.535 1.00 75.44 101 LYS A O 1
ATOM 790 N N . LEU A 1 102 ? 8.014 -1.807 1.265 1.00 78.00 102 LEU A N 1
ATOM 791 C CA . LEU A 1 102 ? 6.646 -1.957 0.753 1.00 78.00 102 LEU A CA 1
ATOM 792 C C . LEU A 1 102 ? 5.773 -0.715 0.976 1.00 78.00 102 LEU A C 1
ATOM 794 O O . LEU A 1 102 ? 4.684 -0.631 0.416 1.00 78.00 102 LEU A O 1
ATOM 798 N N . ASN A 1 103 ? 6.224 0.261 1.771 1.00 80.75 103 ASN A N 1
ATOM 799 C CA . ASN A 1 103 ? 5.386 1.388 2.196 1.00 80.75 103 ASN A CA 1
ATOM 800 C C . ASN A 1 103 ? 4.805 2.195 1.028 1.00 80.75 103 ASN A C 1
ATOM 802 O O . ASN A 1 103 ? 3.670 2.658 1.120 1.00 80.75 103 ASN A O 1
ATOM 806 N N . PHE A 1 104 ? 5.568 2.360 -0.056 1.00 79.38 104 PHE A N 1
ATOM 807 C CA . PHE A 1 104 ? 5.104 3.093 -1.231 1.00 79.38 104 PHE A CA 1
ATOM 808 C C . PHE A 1 104 ? 4.003 2.328 -1.978 1.00 79.38 104 PHE A C 1
ATOM 810 O O . PHE A 1 104 ? 2.905 2.854 -2.153 1.00 79.38 104 PHE A O 1
ATOM 817 N N . ALA A 1 105 ? 4.260 1.065 -2.338 1.00 83.19 105 ALA A N 1
ATOM 818 C CA . ALA A 1 105 ? 3.288 0.215 -3.027 1.00 83.19 105 ALA A CA 1
ATOM 819 C C . ALA A 1 105 ? 2.004 0.044 -2.199 1.00 83.19 105 ALA A C 1
ATOM 821 O O . ALA A 1 105 ? 0.906 0.292 -2.689 1.00 83.19 105 ALA A O 1
ATOM 822 N N . LEU A 1 106 ? 2.138 -0.265 -0.906 1.00 86.50 106 LEU A N 1
ATOM 823 C CA . LEU A 1 106 ? 0.998 -0.428 -0.001 1.00 86.50 106 LEU A CA 1
ATOM 824 C C . LEU A 1 106 ? 0.212 0.871 0.216 1.00 86.50 106 LEU A C 1
ATOM 826 O O . LEU A 1 106 ? -0.984 0.811 0.493 1.00 86.50 106 LEU A O 1
ATOM 830 N N . GLY A 1 107 ? 0.857 2.037 0.113 1.00 86.19 107 GLY A N 1
ATOM 831 C CA . GLY A 1 107 ? 0.182 3.334 0.169 1.00 86.19 107 GLY A CA 1
ATOM 832 C C . GLY A 1 107 ? -0.732 3.566 -1.034 1.00 86.19 107 GLY A C 1
ATOM 833 O O . GLY A 1 107 ? -1.867 4.013 -0.863 1.00 86.19 107 GLY A O 1
ATOM 834 N N . ASN A 1 108 ? -0.272 3.196 -2.231 1.00 87.94 108 ASN A N 1
ATOM 835 C CA . ASN A 1 108 ? -1.076 3.283 -3.450 1.00 87.94 108 ASN A CA 1
ATOM 836 C C . ASN A 1 108 ? -2.255 2.304 -3.403 1.00 87.94 108 ASN A C 1
ATOM 838 O O . ASN A 1 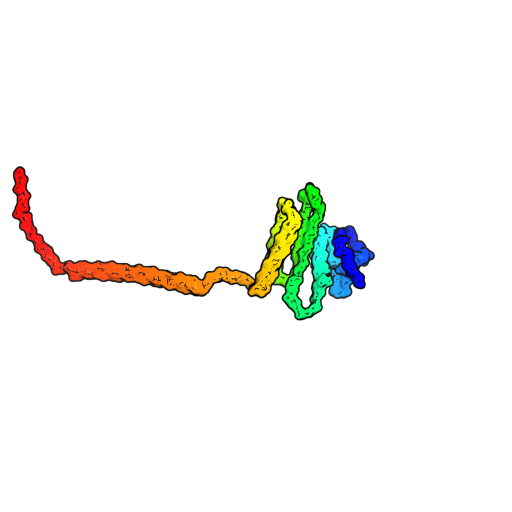108 ? -3.395 2.727 -3.587 1.00 87.94 108 ASN A O 1
ATOM 842 N N . ILE A 1 109 ? -1.997 1.047 -3.030 1.00 89.50 109 ILE A N 1
ATOM 843 C CA . ILE A 1 109 ? -3.028 0.005 -2.896 1.00 89.50 109 ILE A CA 1
ATOM 844 C C . ILE A 1 109 ? -4.089 0.409 -1.854 1.00 89.50 109 ILE A C 1
ATOM 846 O O . ILE A 1 109 ? -5.286 0.250 -2.080 1.00 89.50 109 ILE A O 1
ATOM 850 N N . GLN A 1 110 ? -3.685 1.009 -0.723 1.00 90.12 110 GLN A N 1
ATOM 851 C CA . GLN A 1 110 ? -4.626 1.565 0.265 1.00 90.12 110 GLN A CA 1
ATOM 852 C C . GLN A 1 110 ? -5.569 2.604 -0.345 1.00 90.12 110 GLN A C 1
ATOM 854 O O . GLN A 1 110 ? -6.771 2.589 -0.064 1.00 90.12 110 GLN A O 1
ATOM 859 N N . SER A 1 111 ? -5.024 3.526 -1.139 1.00 88.25 111 SER A N 1
ATOM 860 C CA . SER A 1 111 ? -5.796 4.591 -1.780 1.00 88.25 111 SER A CA 1
ATOM 861 C C . SER A 1 111 ? -6.782 4.023 -2.800 1.00 88.25 111 SER A C 1
ATOM 863 O O . SER A 1 111 ? -7.950 4.410 -2.809 1.00 88.25 111 SER A O 1
ATOM 865 N N . GLU A 1 112 ? -6.338 3.062 -3.609 1.00 89.25 112 GLU A N 1
ATOM 866 C CA . GLU A 1 112 ? -7.161 2.388 -4.613 1.00 89.25 112 GLU A CA 1
ATOM 867 C C . GLU A 1 112 ? -8.308 1.596 -3.984 1.00 89.25 112 GLU A C 1
ATOM 869 O O . GLU A 1 112 ? -9.469 1.823 -4.329 1.00 89.25 112 GLU A O 1
ATOM 874 N N . ALA A 1 113 ? -8.020 0.772 -2.975 1.00 88.31 113 ALA A N 1
ATOM 875 C CA . ALA A 1 113 ? -9.044 0.033 -2.243 1.00 88.31 113 ALA A CA 1
ATOM 876 C C . ALA A 1 113 ? -10.048 0.972 -1.553 1.00 88.31 113 ALA A C 1
ATOM 878 O O . ALA A 1 113 ? -11.254 0.731 -1.586 1.00 88.31 113 ALA A O 1
ATOM 879 N N . THR A 1 114 ? -9.580 2.083 -0.969 1.00 87.12 114 THR A N 1
ATOM 880 C CA . THR A 1 114 ? -10.474 3.096 -0.380 1.00 87.12 114 THR A CA 1
ATOM 881 C C . THR A 1 114 ? -11.382 3.711 -1.447 1.00 87.12 114 THR A C 1
ATOM 883 O O . THR A 1 114 ? -12.585 3.846 -1.225 1.00 87.12 114 THR A O 1
ATOM 886 N N . ASN A 1 115 ? -10.833 4.045 -2.616 1.00 87.94 115 ASN A N 1
ATOM 887 C CA . ASN A 1 115 ? -11.587 4.608 -3.733 1.00 87.94 115 ASN A CA 1
ATOM 888 C C . ASN A 1 115 ? -12.628 3.615 -4.278 1.00 87.94 115 ASN A C 1
ATOM 890 O O . ASN A 1 115 ? -13.775 3.997 -4.494 1.00 87.94 115 ASN A O 1
ATOM 894 N N . ALA A 1 116 ? -12.276 2.335 -4.420 1.00 86.94 116 ALA A N 1
ATOM 895 C CA . ALA A 1 116 ? -13.201 1.292 -4.862 1.00 86.94 116 ALA A CA 1
ATOM 896 C C . ALA A 1 116 ? -14.401 1.141 -3.907 1.00 86.94 116 ALA A C 1
ATOM 898 O O . ALA A 1 116 ? -15.546 1.035 -4.355 1.00 86.94 116 ALA A O 1
ATOM 899 N N . ILE A 1 117 ? -14.169 1.217 -2.590 1.00 85.38 117 ILE A N 1
ATOM 900 C CA . ILE A 1 117 ? -15.254 1.193 -1.593 1.00 85.38 117 ILE A CA 1
ATOM 901 C C . ILE A 1 117 ? -16.133 2.442 -1.710 1.00 85.38 117 ILE A C 1
ATOM 903 O O . ILE A 1 117 ? -17.357 2.326 -1.692 1.00 85.38 117 ILE A O 1
ATOM 907 N N . VAL A 1 118 ? -15.539 3.630 -1.873 1.00 83.50 118 VAL A N 1
ATOM 908 C CA . VAL A 1 118 ? -16.292 4.888 -2.062 1.00 83.50 118 VAL A CA 1
ATOM 909 C C . VAL A 1 118 ? -17.142 4.850 -3.337 1.00 83.50 118 VAL A C 1
ATOM 911 O O . VAL A 1 118 ? -18.255 5.369 -3.348 1.00 83.50 118 VAL A O 1
ATOM 914 N N . GLN A 1 119 ? -16.659 4.194 -4.392 1.00 85.19 119 GLN A N 1
ATOM 915 C CA . GLN A 1 119 ? -17.401 3.981 -5.638 1.00 85.19 119 GLN A CA 1
ATOM 916 C C . GLN A 1 119 ? -18.513 2.925 -5.523 1.00 85.19 119 GLN A C 1
ATOM 918 O O . GLN A 1 119 ? -19.239 2.700 -6.490 1.00 85.19 119 GLN A O 1
ATOM 923 N N . GLY A 1 120 ? -18.661 2.268 -4.369 1.00 82.25 120 GLY A N 1
ATOM 924 C CA . GLY A 1 120 ? -19.703 1.270 -4.136 1.00 82.25 120 GLY A CA 1
ATOM 925 C C . GLY A 1 120 ? -19.430 -0.080 -4.799 1.00 82.25 120 GLY A C 1
ATOM 926 O O . GLY A 1 120 ? -20.372 -0.818 -5.091 1.00 82.25 120 GLY A O 1
ATOM 927 N N . TRP A 1 121 ? -18.164 -0.419 -5.059 1.00 85.56 121 TRP A N 1
ATOM 928 C CA . TRP A 1 121 ? -17.813 -1.737 -5.586 1.00 85.56 121 TRP A CA 1
ATOM 929 C C . TRP A 1 121 ? -18.180 -2.844 -4.585 1.00 85.56 121 TRP A C 1
ATOM 931 O O . TRP A 1 121 ? -18.136 -2.632 -3.369 1.00 85.56 121 TRP A O 1
ATOM 941 N N . PRO A 1 122 ? -18.529 -4.054 -5.061 1.00 85.81 122 PRO A N 1
ATOM 942 C CA . PRO A 1 122 ? -18.868 -5.153 -4.169 1.00 85.81 122 PRO A CA 1
ATOM 943 C C . PRO A 1 122 ? -17.653 -5.559 -3.328 1.00 85.81 122 PRO A C 1
ATOM 945 O O . PRO A 1 122 ? -16.566 -5.771 -3.861 1.00 85.81 122 PRO A O 1
ATOM 948 N N . MET A 1 123 ? -17.842 -5.738 -2.017 1.00 84.12 123 MET A N 1
ATOM 949 C CA . MET A 1 123 ? -16.734 -6.010 -1.086 1.00 84.12 123 MET A CA 1
ATOM 950 C C . MET A 1 123 ? -15.928 -7.249 -1.426 1.00 84.12 123 MET A C 1
ATOM 952 O O . MET A 1 123 ? -14.715 -7.237 -1.274 1.00 84.12 123 MET A O 1
ATOM 956 N N . ALA A 1 124 ? -16.584 -8.303 -1.908 1.00 86.56 124 ALA A N 1
ATOM 957 C CA . ALA A 1 124 ? -15.887 -9.509 -2.336 1.00 86.56 124 ALA A CA 1
ATOM 958 C C . ALA A 1 124 ? -14.856 -9.201 -3.434 1.00 86.56 124 ALA A C 1
ATOM 960 O O . ALA A 1 124 ? -13.760 -9.748 -3.409 1.00 86.56 124 ALA A O 1
ATOM 961 N N . ARG A 1 125 ? -15.186 -8.277 -4.346 1.00 89.31 125 ARG A N 1
ATOM 962 C CA . ARG A 1 125 ? -14.277 -7.821 -5.398 1.00 89.31 125 ARG A CA 1
ATOM 963 C C . ARG A 1 125 ? -13.174 -6.934 -4.840 1.00 89.31 125 ARG A C 1
ATOM 965 O O . ARG A 1 125 ? -12.021 -7.198 -5.122 1.00 89.31 125 ARG A O 1
ATOM 972 N N . VAL A 1 126 ? -13.510 -5.953 -4.000 1.00 88.94 126 VAL A N 1
ATOM 973 C CA . VAL A 1 126 ? -12.500 -5.083 -3.368 1.00 88.94 126 VAL A CA 1
ATOM 974 C C . VAL A 1 126 ? -11.482 -5.903 -2.575 1.00 88.94 126 VAL A C 1
ATOM 976 O O . VAL A 1 126 ? -10.293 -5.621 -2.627 1.00 88.94 126 VAL A O 1
ATOM 979 N N . ILE A 1 127 ? -11.935 -6.921 -1.839 1.00 88.88 127 ILE A N 1
ATOM 980 C CA . ILE A 1 127 ? -11.054 -7.803 -1.067 1.00 88.88 127 ILE A CA 1
ATOM 981 C C . ILE A 1 127 ? -10.205 -8.674 -1.998 1.00 88.88 127 ILE A C 1
ATOM 983 O O . ILE A 1 127 ? -9.024 -8.849 -1.719 1.00 88.88 127 ILE A O 1
ATOM 987 N N . ALA A 1 128 ? -10.779 -9.212 -3.078 1.00 90.56 128 ALA A N 1
ATOM 988 C CA . ALA A 1 128 ? -10.029 -9.994 -4.058 1.00 90.56 128 ALA A CA 1
ATOM 989 C C . ALA A 1 128 ? -8.932 -9.151 -4.725 1.00 90.56 128 ALA A C 1
ATOM 991 O O . ALA A 1 128 ? -7.766 -9.528 -4.651 1.00 90.56 128 ALA A O 1
ATOM 992 N N . ASP A 1 129 ? -9.292 -7.978 -5.253 1.00 91.69 129 ASP A N 1
ATOM 993 C CA . ASP A 1 129 ? -8.362 -7.038 -5.889 1.00 91.69 129 ASP A CA 1
ATOM 994 C C . ASP A 1 129 ? -7.263 -6.619 -4.890 1.00 91.69 129 ASP A C 1
ATOM 996 O O . ASP A 1 129 ? -6.077 -6.693 -5.193 1.00 91.69 129 ASP A O 1
ATOM 1000 N N . LEU A 1 130 ? -7.631 -6.315 -3.638 1.00 91.19 130 LEU A N 1
ATOM 1001 C CA . LEU A 1 130 ? -6.679 -5.986 -2.572 1.00 91.19 130 LEU A CA 1
ATOM 1002 C C . LEU A 1 130 ? -5.677 -7.120 -2.293 1.00 91.19 130 LEU A C 1
ATOM 1004 O O . LEU A 1 130 ? -4.496 -6.856 -2.067 1.00 91.19 130 LEU A O 1
ATOM 1008 N N . VAL A 1 131 ? -6.140 -8.371 -2.242 1.00 91.19 131 VAL A N 1
ATOM 1009 C CA . VAL A 1 131 ? -5.274 -9.536 -2.005 1.00 91.19 131 VAL A CA 1
ATOM 1010 C C . VAL A 1 131 ? -4.342 -9.762 -3.192 1.00 91.19 131 VAL A C 1
ATOM 1012 O O . VAL A 1 131 ? -3.152 -10.005 -2.977 1.00 91.19 131 VAL A O 1
ATOM 1015 N N . ASP A 1 132 ? -4.854 -9.634 -4.414 1.00 93.31 132 ASP A N 1
ATOM 1016 C CA . ASP A 1 132 ? -4.067 -9.774 -5.637 1.00 93.31 132 ASP A CA 1
ATOM 1017 C C . ASP A 1 132 ? -2.993 -8.683 -5.727 1.00 93.31 132 ASP A C 1
ATOM 1019 O O . ASP A 1 132 ? -1.820 -8.998 -5.931 1.00 93.31 132 ASP A O 1
ATOM 1023 N N . ASP A 1 133 ? -3.344 -7.423 -5.473 1.00 91.69 133 ASP A N 1
ATOM 1024 C CA . ASP A 1 133 ? -2.415 -6.289 -5.503 1.00 91.69 133 ASP A CA 1
ATOM 1025 C C . ASP A 1 133 ? -1.314 -6.407 -4.445 1.00 91.69 133 ASP A C 1
ATOM 1027 O O . ASP A 1 133 ? -0.134 -6.162 -4.720 1.00 91.69 133 ASP A O 1
ATOM 1031 N N . ILE A 1 134 ? -1.669 -6.831 -3.225 1.00 90.38 134 ILE A N 1
ATOM 1032 C CA . ILE A 1 134 ? -0.678 -7.136 -2.185 1.00 90.38 134 ILE A CA 1
ATOM 1033 C C . ILE A 1 134 ? 0.213 -8.294 -2.646 1.00 90.38 134 ILE A C 1
ATOM 1035 O O . ILE A 1 134 ? 1.431 -8.230 -2.472 1.00 90.38 134 ILE A O 1
ATOM 1039 N N . GLY A 1 135 ? -0.361 -9.331 -3.257 1.00 88.44 135 GLY A N 1
ATOM 1040 C CA . GLY A 1 135 ? 0.378 -10.456 -3.828 1.00 88.44 135 GLY A CA 1
ATOM 1041 C C . GLY A 1 135 ? 1.383 -10.016 -4.893 1.00 88.44 135 GLY A C 1
ATOM 1042 O O . GLY A 1 135 ? 2.545 -10.430 -4.847 1.00 88.44 135 GLY A O 1
ATOM 1043 N N . TYR A 1 136 ? 0.982 -9.125 -5.801 1.00 88.94 136 TYR A N 1
ATOM 1044 C CA . TYR A 1 136 ? 1.866 -8.534 -6.805 1.00 88.94 136 TYR A CA 1
ATOM 1045 C C . TYR A 1 136 ? 2.985 -7.711 -6.169 1.00 88.94 136 TYR A C 1
ATOM 1047 O O . TYR A 1 136 ? 4.146 -7.902 -6.528 1.00 88.94 136 TYR A O 1
ATOM 1055 N N . ALA A 1 137 ? 2.673 -6.866 -5.185 1.00 87.00 137 ALA A N 1
ATOM 1056 C CA . ALA A 1 137 ? 3.677 -6.070 -4.481 1.00 87.00 137 ALA A CA 1
ATOM 1057 C C . ALA A 1 137 ? 4.688 -6.945 -3.717 1.00 87.00 137 ALA A C 1
ATOM 1059 O O . ALA A 1 137 ? 5.884 -6.651 -3.689 1.00 87.00 137 ALA A O 1
ATOM 1060 N N . LEU A 1 138 ? 4.230 -8.045 -3.113 1.00 86.31 138 LEU A N 1
ATOM 1061 C CA . LEU A 1 138 ? 5.093 -9.015 -2.436 1.00 86.31 138 LEU A CA 1
ATOM 1062 C C . LEU A 1 138 ? 5.981 -9.780 -3.416 1.00 86.31 138 LEU A C 1
ATOM 1064 O O . LEU A 1 138 ? 7.171 -9.963 -3.153 1.00 86.31 138 LEU A O 1
ATOM 1068 N N . LYS A 1 139 ? 5.421 -10.201 -4.551 1.00 86.00 139 LYS A N 1
ATOM 1069 C CA . LYS A 1 139 ? 6.176 -10.844 -5.627 1.00 86.00 139 LYS A CA 1
ATOM 1070 C C . LYS A 1 139 ? 7.246 -9.906 -6.178 1.00 86.00 139 LYS A C 1
ATOM 1072 O O . LYS A 1 139 ? 8.392 -10.313 -6.318 1.00 86.00 139 LYS A O 1
ATOM 1077 N N . GLU A 1 140 ? 6.896 -8.651 -6.433 1.00 83.69 140 GLU A N 1
ATOM 1078 C CA . GLU A 1 140 ? 7.837 -7.639 -6.906 1.00 83.69 140 GLU A CA 1
ATOM 1079 C C . GLU A 1 140 ? 8.943 -7.368 -5.877 1.00 83.69 140 GLU A C 1
ATOM 1081 O O . GLU A 1 140 ? 10.115 -7.298 -6.242 1.00 83.69 140 GLU A O 1
ATOM 1086 N N . LEU A 1 141 ? 8.610 -7.312 -4.581 1.00 82.75 141 LEU A N 1
ATOM 1087 C CA . LEU A 1 141 ? 9.618 -7.225 -3.523 1.00 82.75 141 LEU A CA 1
ATOM 1088 C C . LEU A 1 141 ? 10.560 -8.435 -3.536 1.00 82.75 141 LEU A C 1
ATOM 1090 O O . LEU A 1 141 ? 11.757 -8.258 -3.329 1.00 82.75 141 LEU A O 1
ATOM 1094 N N . HIS A 1 142 ? 10.044 -9.643 -3.759 1.00 82.12 142 HIS A N 1
ATOM 1095 C CA . HIS A 1 142 ? 10.865 -10.850 -3.829 1.00 82.12 142 HIS A CA 1
ATOM 1096 C C . HIS A 1 142 ? 11.776 -10.861 -5.066 1.00 82.12 142 HIS A C 1
ATOM 1098 O O . HIS A 1 142 ? 12.943 -11.229 -4.966 1.00 82.12 142 HIS A O 1
ATOM 1104 N N . GLU A 1 143 ? 11.264 -10.426 -6.219 1.00 82.06 143 GLU A N 1
ATOM 1105 C CA . GLU A 1 143 ? 12.009 -10.391 -7.483 1.00 82.06 143 GLU A CA 1
ATOM 1106 C C . GLU A 1 143 ? 13.063 -9.275 -7.519 1.00 82.06 143 GLU A C 1
ATOM 1108 O O . GLU A 1 143 ? 14.155 -9.480 -8.047 1.00 82.06 143 GLU A O 1
ATOM 1113 N N . LEU A 1 144 ? 12.755 -8.101 -6.962 1.00 77.12 144 LEU A N 1
ATOM 1114 C CA . LEU A 1 144 ? 13.597 -6.903 -7.057 1.00 77.12 144 LEU A CA 1
ATOM 1115 C C . LEU A 1 144 ? 14.320 -6.555 -5.750 1.00 77.12 144 LEU A C 1
ATOM 1117 O O . LEU A 1 144 ? 15.084 -5.597 -5.712 1.00 77.12 144 LEU A O 1
ATOM 1121 N N . ASN A 1 145 ? 14.066 -7.264 -4.644 1.00 71.12 145 ASN A N 1
ATOM 1122 C CA . ASN A 1 145 ? 14.575 -6.931 -3.302 1.00 71.12 145 ASN A CA 1
ATOM 1123 C C . ASN A 1 145 ? 14.315 -5.470 -2.864 1.00 71.12 145 ASN A C 1
ATOM 1125 O O . ASN A 1 145 ? 14.992 -4.936 -1.975 1.00 71.12 145 ASN A O 1
ATOM 1129 N N . GLY A 1 146 ? 13.297 -4.829 -3.447 1.00 65.31 146 GLY A N 1
ATOM 1130 C CA . GLY A 1 146 ? 12.943 -3.423 -3.233 1.00 65.31 146 GLY A CA 1
ATOM 1131 C C . GLY A 1 146 ? 13.768 -2.419 -4.037 1.00 65.31 146 GLY A C 1
ATOM 1132 O O . GLY A 1 146 ? 13.721 -1.229 -3.729 1.00 65.31 146 GLY A O 1
ATOM 1133 N N . GLU A 1 147 ? 14.517 -2.872 -5.039 1.00 67.06 147 GLU A N 1
ATOM 1134 C CA . GLU A 1 147 ? 15.036 -2.002 -6.089 1.00 67.06 147 GLU A CA 1
ATOM 1135 C C . GLU A 1 147 ? 13.917 -1.631 -7.067 1.00 67.06 147 GLU A C 1
ATOM 1137 O O . GLU A 1 147 ? 12.953 -2.373 -7.265 1.00 67.06 147 GLU A O 1
ATOM 1142 N N . VAL A 1 148 ? 14.020 -0.443 -7.661 1.00 66.31 148 VAL A N 1
ATOM 1143 C CA . VAL A 1 148 ? 13.059 -0.015 -8.676 1.00 66.31 148 VAL A CA 1
ATOM 1144 C C . VAL A 1 148 ? 13.249 -0.895 -9.902 1.00 66.31 148 VAL A C 1
ATOM 1146 O O . VAL A 1 148 ? 14.378 -1.154 -10.319 1.00 66.31 148 VAL A O 1
ATOM 1149 N N . ARG A 1 149 ? 12.139 -1.340 -10.491 1.00 66.19 149 ARG A N 1
ATOM 1150 C CA . ARG A 1 149 ? 12.159 -2.109 -11.728 1.00 66.19 149 ARG A CA 1
ATOM 1151 C C . ARG A 1 149 ? 12.889 -1.295 -12.790 1.00 66.19 149 ARG A C 1
ATOM 1153 O O . ARG A 1 149 ? 12.461 -0.202 -13.164 1.00 66.19 149 ARG A O 1
ATOM 1160 N N . ASP A 1 150 ? 14.024 -1.814 -13.236 1.00 65.81 150 ASP A N 1
ATOM 1161 C CA . ASP A 1 150 ? 14.898 -1.079 -14.132 1.00 65.81 150 ASP A CA 1
ATOM 1162 C C . ASP A 1 150 ? 14.251 -1.048 -15.526 1.00 65.81 150 ASP A C 1
ATOM 1164 O O . ASP A 1 150 ? 14.399 -1.959 -16.338 1.00 65.81 150 ASP A O 1
ATOM 1168 N N . HIS A 1 151 ? 13.481 0.005 -15.815 1.00 71.69 151 HIS A N 1
ATOM 1169 C CA . HIS A 1 151 ? 12.906 0.265 -17.142 1.00 71.69 151 HIS A CA 1
ATOM 1170 C C . HIS A 1 151 ? 13.967 0.752 -18.144 1.00 71.69 151 HIS A C 1
ATOM 1172 O O . HIS A 1 151 ? 13.649 1.360 -19.171 1.00 71.69 151 HIS A O 1
ATOM 1178 N N . SER A 1 152 ? 15.244 0.525 -17.838 1.00 73.81 152 SER A N 1
ATOM 1179 C CA . SER A 1 152 ? 16.348 0.928 -18.682 1.00 73.81 152 SER A CA 1
ATOM 1180 C C . SER A 1 152 ? 16.273 0.163 -20.005 1.00 73.81 152 SER A C 1
ATOM 1182 O O . SER A 1 152 ? 16.072 -1.052 -20.063 1.00 73.81 152 SER A O 1
ATOM 1184 N N . VAL A 1 153 ? 16.399 0.896 -21.116 1.00 76.62 153 VAL A N 1
ATOM 1185 C CA . VAL A 1 153 ? 16.383 0.293 -22.453 1.00 76.62 153 VAL A CA 1
ATOM 1186 C C . VAL A 1 153 ? 17.465 -0.789 -22.494 1.00 76.62 153 VAL A C 1
ATOM 1188 O O . VAL A 1 153 ? 18.627 -0.505 -22.149 1.00 76.62 153 VAL A O 1
ATOM 1191 N N . PRO A 1 154 ? 17.137 -2.024 -22.913 1.00 84.25 154 PRO A N 1
ATOM 1192 C CA . PRO A 1 154 ? 18.087 -3.116 -22.846 1.00 84.25 154 PRO A CA 1
ATOM 1193 C C . PRO A 1 154 ? 19.333 -2.786 -23.672 1.00 84.25 154 PRO A C 1
ATOM 1195 O O . PRO A 1 154 ? 19.281 -2.112 -24.706 1.00 84.25 154 PRO A O 1
ATOM 1198 N N . SER A 1 155 ? 20.494 -3.237 -23.199 1.00 84.56 155 SER A N 1
ATOM 1199 C CA . SER A 1 155 ? 21.789 -2.859 -23.784 1.00 84.56 155 SER A CA 1
ATOM 1200 C C . SER A 1 155 ? 21.927 -3.268 -25.256 1.00 84.56 155 SER A C 1
ATOM 1202 O O . SER A 1 155 ? 22.675 -2.640 -26.004 1.00 84.56 155 SER A O 1
ATOM 1204 N N . TRP A 1 156 ? 21.209 -4.304 -25.701 1.00 91.44 156 TRP A N 1
ATOM 1205 C CA . TRP A 1 156 ? 21.155 -4.701 -27.110 1.00 91.44 156 TRP A CA 1
ATOM 1206 C C . TRP A 1 156 ? 20.422 -3.664 -27.971 1.00 91.44 156 TRP A C 1
ATOM 1208 O O . TRP A 1 156 ? 20.909 -3.330 -29.047 1.00 91.44 156 TRP A O 1
ATOM 1218 N N . ALA A 1 157 ? 19.319 -3.089 -27.481 1.00 91.12 157 ALA A N 1
ATOM 1219 C CA . ALA A 1 157 ? 18.541 -2.091 -28.212 1.00 91.12 157 ALA A CA 1
ATOM 1220 C C . ALA A 1 157 ? 19.316 -0.772 -28.327 1.00 91.12 157 ALA A C 1
ATOM 1222 O O . ALA A 1 157 ? 19.353 -0.163 -29.394 1.00 91.12 157 ALA A O 1
ATOM 1223 N N . ARG A 1 158 ? 20.039 -0.389 -27.264 1.00 91.19 158 ARG A N 1
ATOM 1224 C CA . ARG A 1 158 ? 20.984 0.742 -27.302 1.00 91.19 158 ARG A CA 1
ATOM 1225 C C . ARG A 1 158 ? 22.084 0.535 -28.345 1.00 91.19 158 ARG A C 1
ATOM 1227 O O . ARG A 1 158 ? 22.362 1.436 -29.130 1.00 91.19 158 ARG A O 1
ATOM 1234 N N . ARG A 1 159 ? 22.688 -0.658 -28.387 1.00 94.50 159 ARG A N 1
ATOM 1235 C CA . ARG A 1 159 ? 23.719 -1.002 -29.382 1.00 94.50 159 ARG A CA 1
ATOM 1236 C C . ARG A 1 159 ? 23.168 -0.982 -30.808 1.00 94.50 159 ARG A C 1
ATOM 1238 O O . ARG A 1 159 ? 23.811 -0.414 -31.684 1.00 94.50 159 ARG A O 1
ATOM 1245 N N . LEU A 1 160 ? 21.973 -1.529 -31.030 1.00 95.25 160 LEU A N 1
ATOM 1246 C CA . LEU A 1 160 ? 21.317 -1.528 -32.338 1.00 95.25 160 LEU A CA 1
ATOM 1247 C C . LEU A 1 160 ? 21.027 -0.104 -32.832 1.00 95.25 160 LEU A C 1
ATOM 1249 O O . LEU A 1 160 ? 21.322 0.214 -33.982 1.00 95.25 160 LEU A O 1
ATOM 1253 N N . PHE A 1 161 ? 20.527 0.770 -31.954 1.00 94.19 161 PHE A N 1
ATOM 1254 C CA . PHE A 1 161 ? 20.291 2.177 -32.281 1.00 94.19 161 PHE A CA 1
ATOM 1255 C C . PHE A 1 161 ? 21.579 2.893 -32.709 1.00 94.19 161 PHE A C 1
ATOM 1257 O O . PHE A 1 161 ? 21.585 3.590 -33.722 1.00 94.19 161 PHE A O 1
ATOM 1264 N N . LEU A 1 162 ? 22.686 2.677 -31.989 1.00 95.06 162 LEU A N 1
ATOM 1265 C CA . LEU A 1 162 ? 23.987 3.257 -32.340 1.00 95.06 162 LEU A CA 1
ATOM 1266 C C . LEU A 1 162 ? 24.499 2.759 -33.697 1.00 95.06 162 LEU A C 1
ATOM 1268 O O . LEU A 1 162 ? 25.019 3.553 -34.479 1.00 95.06 162 LEU A O 1
ATOM 1272 N N . VAL A 1 163 ? 24.319 1.471 -34.002 1.00 96.31 163 VAL A N 1
ATOM 1273 C CA . VAL A 1 163 ? 24.678 0.907 -35.313 1.00 96.31 163 VAL A CA 1
ATOM 1274 C C . VAL A 1 163 ? 23.841 1.546 -36.421 1.00 96.31 163 VAL A C 1
ATOM 1276 O O . VAL A 1 163 ? 24.405 2.007 -37.412 1.00 96.31 163 VAL A O 1
ATOM 1279 N N . CYS A 1 164 ? 22.520 1.643 -36.250 1.00 96.12 164 CYS A N 1
ATOM 1280 C CA . CYS A 1 164 ? 21.646 2.305 -37.221 1.00 96.12 164 CYS A CA 1
ATOM 1281 C C . CYS A 1 164 ? 22.024 3.777 -37.429 1.00 96.12 164 CYS A C 1
ATOM 1283 O O . CYS A 1 164 ? 22.137 4.219 -38.571 1.00 96.12 164 CYS A O 1
ATOM 1285 N N . ALA A 1 165 ? 22.277 4.524 -36.353 1.00 96.06 165 ALA A N 1
ATOM 1286 C CA . ALA A 1 165 ? 22.715 5.915 -36.439 1.00 96.06 165 ALA A CA 1
ATOM 1287 C C . ALA A 1 165 ? 24.050 6.047 -37.195 1.00 96.06 165 ALA A C 1
ATOM 1289 O O . ALA A 1 165 ? 24.192 6.918 -38.054 1.00 96.06 165 ALA A O 1
ATOM 1290 N N . GLY A 1 166 ? 25.002 5.145 -36.933 1.00 96.88 166 GLY A N 1
ATOM 1291 C CA . GLY A 1 166 ? 26.274 5.081 -37.651 1.00 96.88 166 GLY A CA 1
ATOM 1292 C C . GLY A 1 166 ? 26.106 4.784 -39.143 1.00 96.88 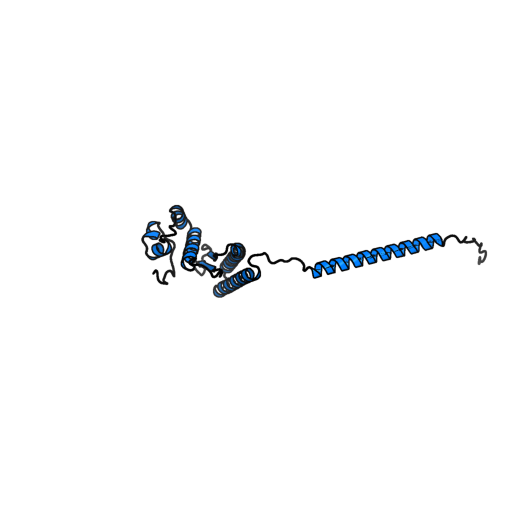166 GLY A C 1
ATOM 1293 O O . GLY A 1 166 ? 26.741 5.434 -39.969 1.00 96.88 166 GLY A O 1
ATOM 1294 N N . LEU A 1 167 ? 25.213 3.858 -39.504 1.00 96.25 167 LEU A N 1
ATOM 1295 C CA . LEU A 1 167 ? 24.909 3.536 -40.903 1.00 96.25 167 LEU A CA 1
ATOM 1296 C C . LEU A 1 167 ? 24.266 4.714 -41.643 1.00 96.25 167 LEU A C 1
ATOM 1298 O O . LEU A 1 167 ? 24.634 4.981 -42.785 1.00 96.25 167 LEU A O 1
ATOM 1302 N N . VAL A 1 168 ? 23.356 5.450 -40.996 1.00 96.19 168 VAL A N 1
ATOM 1303 C CA . VAL A 1 168 ? 22.755 6.665 -41.574 1.00 96.19 168 VAL A CA 1
ATOM 1304 C C . VAL A 1 168 ? 23.817 7.743 -41.788 1.00 96.19 168 VAL A C 1
ATOM 1306 O O . VAL A 1 168 ? 23.903 8.309 -42.876 1.00 96.19 168 VAL A O 1
ATOM 1309 N N . ALA A 1 169 ? 24.673 7.994 -40.794 1.00 94.75 169 ALA A N 1
ATOM 1310 C CA . ALA A 1 169 ? 25.771 8.949 -40.935 1.00 94.75 169 ALA A CA 1
ATOM 1311 C C . ALA A 1 169 ? 26.736 8.544 -42.061 1.00 94.75 169 ALA A C 1
ATOM 1313 O O . ALA A 1 169 ? 27.143 9.384 -42.863 1.00 94.75 169 ALA A O 1
ATOM 1314 N N . PHE A 1 170 ? 27.060 7.253 -42.169 1.00 95.00 170 PHE A N 1
ATOM 1315 C CA . PHE A 1 170 ? 27.884 6.728 -43.251 1.00 95.00 170 PHE A CA 1
ATOM 1316 C C . PHE A 1 170 ? 27.225 6.924 -44.621 1.00 95.00 170 PHE A C 1
ATOM 1318 O O . PHE A 1 170 ? 27.886 7.395 -45.543 1.00 95.00 170 PHE A O 1
ATOM 1325 N N . ALA A 1 171 ? 25.928 6.637 -44.756 1.00 92.88 171 ALA A N 1
ATOM 1326 C CA . ALA A 1 171 ? 25.189 6.860 -45.996 1.00 92.88 171 ALA A CA 1
ATOM 1327 C C . ALA A 1 171 ? 25.230 8.336 -46.427 1.00 92.88 171 ALA A C 1
ATOM 1329 O O . ALA A 1 171 ? 25.540 8.625 -47.583 1.00 92.88 171 ALA A O 1
ATOM 1330 N N . LEU A 1 172 ? 25.026 9.265 -45.487 1.00 93.06 172 LEU A N 1
ATOM 1331 C CA . LEU A 1 172 ? 25.120 10.706 -45.744 1.00 93.06 172 LEU A CA 1
ATOM 1332 C C . LEU A 1 172 ? 26.539 11.134 -46.153 1.00 93.06 172 LEU A C 1
ATOM 1334 O O . LEU A 1 172 ? 26.702 11.947 -47.062 1.00 93.06 172 LEU A O 1
ATOM 1338 N N . LEU A 1 173 ? 27.580 10.577 -45.524 1.00 91.25 173 LEU A N 1
ATOM 1339 C CA . LEU A 1 173 ? 28.974 10.846 -45.897 1.00 91.25 173 LEU A CA 1
ATOM 1340 C C . LEU A 1 173 ? 29.316 10.306 -47.289 1.00 91.25 173 LEU A C 1
ATOM 1342 O O . LEU A 1 173 ? 30.017 10.980 -48.043 1.00 91.25 173 LEU A O 1
ATOM 1346 N N . VAL A 1 174 ? 28.826 9.115 -47.641 1.00 90.62 174 VAL A N 1
ATOM 1347 C CA . VAL A 1 174 ? 29.002 8.521 -48.975 1.00 90.62 174 VAL A CA 1
ATOM 1348 C C . VAL A 1 174 ? 28.299 9.367 -50.028 1.00 90.62 174 VAL A C 1
ATOM 1350 O O . VAL A 1 174 ? 28.906 9.685 -51.051 1.00 90.62 174 VAL A O 1
ATOM 1353 N N . GLU A 1 175 ? 27.056 9.774 -49.779 1.00 88.31 175 GLU A N 1
ATOM 1354 C CA . GLU A 1 175 ? 26.315 10.659 -50.676 1.00 88.31 175 GLU A CA 1
ATOM 1355 C C . GLU A 1 175 ? 27.060 11.983 -50.871 1.00 88.31 175 GLU A C 1
ATOM 1357 O O . GLU A 1 175 ? 27.352 12.376 -52.003 1.00 88.31 175 GLU A O 1
ATOM 1362 N N . TRP A 1 176 ? 27.477 12.619 -49.775 1.00 88.06 176 TRP A N 1
ATOM 1363 C CA . TRP A 1 176 ? 28.264 13.847 -49.822 1.00 88.06 176 TRP A CA 1
ATOM 1364 C C . TRP A 1 176 ? 29.578 13.665 -50.593 1.00 88.06 176 TRP A C 1
ATOM 1366 O O . TRP A 1 176 ? 29.919 14.492 -51.444 1.00 88.06 176 TRP A O 1
ATOM 1376 N N . TYR A 1 177 ? 30.299 12.567 -50.358 1.00 86.06 177 TYR A N 1
ATOM 1377 C CA . TYR A 1 177 ? 31.541 12.242 -51.057 1.00 86.06 177 TYR A CA 1
ATOM 1378 C C . TYR A 1 177 ? 31.323 12.046 -52.564 1.00 86.06 177 TYR A C 1
ATOM 1380 O O . TYR A 1 177 ? 32.067 12.610 -53.373 1.00 86.06 177 TYR A O 1
ATOM 1388 N N . ILE A 1 178 ? 30.287 11.300 -52.964 1.00 82.25 178 ILE A N 1
ATOM 1389 C CA . ILE A 1 178 ? 29.936 11.073 -54.375 1.00 82.25 178 ILE A CA 1
ATOM 1390 C C . ILE A 1 178 ? 29.561 12.393 -55.053 1.00 82.25 178 ILE A C 1
ATOM 1392 O O . ILE A 1 178 ? 30.063 12.676 -56.147 1.00 82.25 178 ILE A O 1
ATOM 1396 N N . VAL A 1 179 ? 28.727 13.220 -54.416 1.00 77.38 179 VAL A N 1
ATOM 1397 C CA . VAL A 1 179 ? 28.330 14.538 -54.937 1.00 77.38 179 VAL A CA 1
ATOM 1398 C C . VAL A 1 179 ? 29.557 15.431 -55.129 1.00 77.38 179 VAL A C 1
ATOM 1400 O O . VAL A 1 179 ? 29.740 16.011 -56.203 1.00 77.38 179 VAL A O 1
ATOM 1403 N N . ARG A 1 180 ? 30.464 15.488 -54.145 1.00 72.44 180 ARG A N 1
ATOM 1404 C CA . ARG A 1 180 ? 31.693 16.293 -54.240 1.00 72.44 180 ARG A CA 1
ATOM 1405 C C . ARG A 1 180 ? 32.632 15.791 -55.335 1.00 72.44 180 ARG A C 1
ATOM 1407 O O . ARG A 1 180 ? 33.192 16.601 -56.074 1.00 72.44 180 ARG A O 1
ATOM 1414 N N . ARG A 1 181 ? 32.776 14.470 -55.481 1.00 68.94 181 ARG A N 1
ATOM 1415 C CA . ARG A 1 181 ? 33.576 13.863 -56.554 1.00 68.94 181 ARG A CA 1
ATOM 1416 C C . ARG A 1 181 ? 32.989 14.183 -57.927 1.00 68.94 181 ARG A C 1
ATOM 1418 O O . ARG A 1 181 ? 33.742 14.562 -58.818 1.00 68.94 181 ARG A O 1
ATOM 1425 N N . LYS A 1 182 ? 31.666 14.105 -58.106 1.00 62.50 182 LYS A N 1
ATOM 1426 C CA . LYS A 1 182 ? 31.012 14.461 -59.379 1.00 62.50 182 LYS A CA 1
ATOM 1427 C C . LYS A 1 182 ? 31.163 15.946 -59.729 1.00 62.50 182 LYS A C 1
ATOM 1429 O O . LYS A 1 182 ? 31.466 16.257 -60.878 1.00 62.50 182 LYS A O 1
ATOM 1434 N N . LEU A 1 183 ? 31.052 16.852 -58.755 1.00 55.75 183 LEU A N 1
ATOM 1435 C CA . LEU A 1 183 ? 31.304 18.288 -58.961 1.00 55.75 183 LEU A CA 1
ATOM 1436 C C . LEU A 1 183 ? 32.780 18.587 -59.286 1.00 55.75 183 LEU A C 1
ATOM 1438 O O . LEU A 1 183 ? 33.070 19.438 -60.126 1.00 55.75 183 LEU A O 1
ATOM 1442 N N . GLY A 1 184 ? 33.719 17.869 -58.662 1.00 56.81 184 GLY A N 1
ATOM 1443 C CA . GLY A 1 184 ? 35.151 17.967 -58.967 1.00 56.81 184 GLY A CA 1
ATOM 1444 C C . GLY A 1 184 ? 35.510 17.452 -60.365 1.00 56.81 184 GLY A C 1
ATOM 1445 O O . GLY A 1 184 ? 36.324 18.065 -61.054 1.00 56.81 184 GLY A O 1
ATOM 1446 N N . VAL A 1 185 ? 34.858 16.376 -60.817 1.00 54.09 185 VAL A N 1
ATOM 1447 C CA . VAL A 1 185 ? 35.023 15.819 -62.172 1.00 54.09 185 VAL A CA 1
ATOM 1448 C C . VAL A 1 185 ? 34.425 16.747 -63.232 1.00 54.09 185 VAL A C 1
ATOM 1450 O O . VAL A 1 185 ? 35.065 16.968 -64.255 1.00 54.09 185 VAL A O 1
ATOM 1453 N N . GLN A 1 186 ? 33.267 17.373 -62.986 1.00 51.50 186 GLN A N 1
ATOM 1454 C CA . GLN A 1 186 ? 32.735 18.396 -63.899 1.00 51.50 186 GLN A CA 1
ATOM 1455 C C . GLN A 1 186 ? 33.624 19.645 -63.972 1.00 51.50 186 GLN A C 1
ATOM 1457 O O . GLN A 1 186 ? 33.819 20.185 -65.058 1.00 51.50 186 GLN A O 1
ATOM 1462 N N . LYS A 1 187 ? 34.225 20.076 -62.853 1.00 51.44 187 LYS A N 1
ATOM 1463 C CA . LYS A 1 187 ? 35.200 21.181 -62.857 1.00 51.44 187 LYS A CA 1
ATOM 1464 C C . LYS A 1 187 ? 36.541 20.815 -63.506 1.00 51.44 187 LYS A C 1
ATOM 1466 O O . LYS A 1 187 ? 37.158 21.690 -64.099 1.00 51.44 187 LYS A O 1
ATOM 1471 N N . SER A 1 188 ? 36.980 19.555 -63.442 1.00 47.81 188 SER A N 1
ATOM 1472 C CA . SER A 1 188 ? 38.218 19.099 -64.107 1.00 47.81 188 SER A CA 1
ATOM 1473 C C . SER A 1 188 ? 38.037 18.726 -65.584 1.00 47.81 188 SER A C 1
ATOM 1475 O O . SER A 1 188 ? 39.013 18.715 -66.324 1.00 47.81 188 SER A O 1
ATOM 1477 N N . GLY A 1 189 ? 36.811 18.443 -66.039 1.00 51.47 189 GLY A N 1
ATOM 1478 C CA . GLY A 1 189 ? 36.505 18.131 -67.444 1.00 51.47 189 GLY A CA 1
ATOM 1479 C C . GLY A 1 189 ? 36.202 19.347 -68.332 1.00 51.47 189 GLY A C 1
ATOM 1480 O O . GLY A 1 189 ? 36.011 19.198 -69.535 1.00 51.47 189 GLY A O 1
ATOM 1481 N N . GLY A 1 190 ? 36.150 20.555 -67.764 1.00 47.97 190 GLY A N 1
ATOM 1482 C CA . GLY A 1 190 ? 35.743 21.790 -68.443 1.00 47.97 190 GLY A CA 1
ATOM 1483 C C . GLY A 1 190 ? 36.899 22.606 -69.022 1.00 47.97 190 GLY A C 1
ATOM 1484 O O . GLY A 1 190 ? 36.949 23.814 -68.824 1.00 47.97 190 GLY A O 1
ATOM 1485 N N . GLY A 1 191 ? 37.842 21.951 -69.699 1.00 47.44 191 GLY A N 1
ATOM 1486 C CA . GLY A 1 191 ? 38.941 22.582 -70.438 1.00 47.44 191 GLY A CA 1
ATOM 1487 C C . GLY A 1 191 ? 38.873 22.329 -71.945 1.00 47.44 191 GLY A C 1
ATOM 1488 O O . GLY A 1 191 ? 39.897 22.389 -72.614 1.00 47.44 191 GLY A O 1
ATOM 1489 N N . LEU A 1 192 ? 37.701 22.000 -72.496 1.00 50.38 192 LEU A N 1
ATOM 1490 C CA . LEU A 1 192 ? 37.503 21.885 -73.941 1.00 50.38 192 LEU A CA 1
ATOM 1491 C C . LEU A 1 192 ? 36.763 23.121 -74.450 1.00 50.38 192 LEU A C 1
ATOM 1493 O O . LEU A 1 192 ? 35.580 23.321 -74.183 1.00 50.38 192 LEU A O 1
ATOM 1497 N N . LYS A 1 193 ? 37.510 23.959 -75.178 1.00 47.12 193 LYS A N 1
ATOM 1498 C CA . LYS A 1 193 ? 37.008 25.083 -75.969 1.00 47.12 193 LYS A CA 1
ATOM 1499 C C . LYS A 1 193 ? 35.837 24.603 -76.828 1.00 47.12 193 LYS A C 1
ATOM 1501 O O . LYS A 1 193 ? 36.043 23.902 -77.815 1.00 47.12 193 LYS A O 1
ATOM 1506 N N . ILE A 1 194 ? 34.622 25.016 -76.481 1.00 53.41 194 ILE A N 1
ATOM 1507 C CA . ILE A 1 194 ? 33.493 24.975 -77.407 1.00 53.41 194 ILE A CA 1
ATOM 1508 C C . ILE A 1 194 ? 33.810 26.022 -78.474 1.00 53.41 194 ILE A C 1
ATOM 1510 O O . ILE A 1 194 ? 33.682 27.223 -78.244 1.00 53.41 194 ILE A O 1
ATOM 1514 N N . SER A 1 195 ? 34.313 25.572 -79.623 1.00 47.06 195 SER A N 1
ATOM 1515 C CA . SER A 1 195 ? 34.426 26.416 -80.803 1.00 47.06 195 SER A CA 1
ATOM 1516 C C . SER A 1 195 ? 33.016 26.786 -81.246 1.00 47.06 195 SER A C 1
ATOM 1518 O O . SER A 1 195 ? 32.237 25.923 -81.656 1.00 47.06 195 SER A O 1
ATOM 1520 N N . THR A 1 196 ? 32.690 28.068 -81.163 1.00 47.59 196 THR A N 1
ATOM 1521 C CA . THR A 1 196 ? 31.459 28.661 -81.680 1.00 47.59 196 THR A CA 1
ATOM 1522 C C . THR A 1 196 ? 31.469 28.582 -83.210 1.00 47.59 196 THR A C 1
ATOM 1524 O O . THR A 1 196 ? 31.839 29.527 -83.905 1.00 47.59 196 THR A O 1
ATOM 1527 N N . GLY A 1 197 ? 31.106 27.422 -83.754 1.00 43.47 197 GLY A N 1
ATOM 1528 C CA . GLY A 1 197 ? 30.808 27.256 -85.170 1.00 43.47 197 GLY A CA 1
ATOM 1529 C C . GLY A 1 197 ? 29.499 27.970 -85.481 1.00 43.47 197 GLY A C 1
ATOM 1530 O O . GLY A 1 197 ? 28.429 27.503 -85.100 1.00 43.47 197 GLY A O 1
ATOM 1531 N N . ARG A 1 198 ? 29.578 29.130 -86.144 1.00 46.50 198 ARG A N 1
ATOM 1532 C CA . ARG A 1 198 ? 28.423 29.818 -86.736 1.00 46.50 198 ARG A CA 1
ATOM 1533 C C . ARG A 1 198 ? 27.680 28.845 -87.659 1.00 46.50 198 ARG A C 1
ATOM 1535 O O . ARG A 1 198 ? 28.147 28.584 -88.763 1.00 46.50 198 ARG A O 1
ATOM 1542 N N . SER A 1 199 ? 26.509 28.372 -87.241 1.00 43.69 199 SER A N 1
ATOM 1543 C CA . SER A 1 199 ? 25.541 27.776 -88.160 1.00 43.69 199 SER A CA 1
ATOM 1544 C C . SER A 1 199 ? 24.790 28.902 -88.875 1.00 43.69 199 SER A C 1
ATOM 1546 O O . SER A 1 199 ? 24.042 29.659 -88.255 1.00 43.69 199 SER A O 1
ATOM 1548 N N . LYS A 1 200 ? 25.046 29.055 -90.177 1.00 53.41 200 LYS A N 1
ATOM 1549 C CA . LYS A 1 200 ? 24.194 29.782 -91.125 1.00 53.41 200 LYS A CA 1
ATOM 1550 C C . LYS A 1 200 ? 23.493 28.724 -91.969 1.00 53.41 200 LYS A C 1
ATOM 1552 O O . LYS A 1 200 ? 24.169 28.174 -92.824 1.00 53.41 200 LYS A O 1
ATOM 1557 N N . THR A 1 201 ? 22.202 28.486 -91.722 1.00 43.81 201 THR A N 1
ATOM 1558 C CA . THR A 1 201 ? 21.186 27.840 -92.596 1.00 43.81 201 THR A CA 1
ATOM 1559 C C . THR A 1 201 ? 20.041 27.404 -91.670 1.00 43.81 201 THR A C 1
ATOM 1561 O O . THR A 1 201 ? 20.293 26.624 -90.762 1.00 43.81 201 THR A O 1
ATOM 1564 N N . HIS A 1 202 ? 18.800 27.889 -91.738 1.00 38.19 202 HIS A N 1
ATOM 1565 C CA . HIS A 1 202 ? 17.971 28.224 -92.894 1.00 38.19 202 HIS A CA 1
ATOM 1566 C C . HIS A 1 202 ? 16.963 29.331 -92.500 1.00 38.19 202 HIS A C 1
ATOM 1568 O O . HIS A 1 202 ? 16.253 29.186 -91.508 1.00 38.19 202 HIS A O 1
ATOM 1574 N N . LEU A 1 203 ? 16.895 30.418 -93.277 1.00 42.66 203 LEU A N 1
ATOM 1575 C CA . LEU A 1 203 ? 15.709 31.277 -93.386 1.00 42.66 203 LEU A CA 1
ATOM 1576 C C . LEU A 1 203 ? 14.786 30.610 -94.413 1.00 42.66 203 LEU A C 1
ATOM 1578 O O . LEU A 1 203 ? 15.249 30.249 -95.497 1.00 42.66 203 LEU A O 1
ATOM 1582 N N . MET A 1 204 ? 13.511 30.440 -94.079 1.00 34.97 204 MET A N 1
ATOM 1583 C CA . MET A 1 204 ? 12.448 30.179 -95.049 1.00 34.97 204 MET A CA 1
ATOM 1584 C C . MET A 1 204 ? 11.523 31.398 -95.047 1.00 34.97 204 MET A C 1
ATOM 1586 O O . MET A 1 204 ? 11.208 31.918 -93.976 1.00 34.97 204 MET A O 1
ATOM 1590 N N . PHE A 1 205 ? 11.228 31.869 -96.260 1.00 41.25 205 PHE A N 1
ATOM 1591 C CA . PHE A 1 205 ? 10.299 32.948 -96.594 1.00 41.25 205 PHE A CA 1
ATOM 1592 C C . PHE A 1 205 ? 8.854 32.566 -96.277 1.00 41.25 205 PHE A C 1
ATOM 1594 O O . PHE A 1 205 ? 8.540 31.359 -96.393 1.00 41.25 205 PHE A O 1
#

pLDDT: mean 71.4, std 16.0, range [34.97, 96.88]

Sequence (205 aa):
MCGSSVRQLEAPTSSSQIYSSHGYSCLFNSDCVRISADVVSAILLNVRTYLRVYALKVFERWFPSEDCVSSPNVLALLVIDGFINDVRKIPYVRIHSGSTKLNFALGNIQSEATNAIVQGWPMARVIADLVDDIGYALKELHELNGEVRDHSVPSWARRLFLVCAGLVAFALLVEWYIVRRKLGVQKSGGGLKISTGRSKTHLMF

Foldseek 3Di:
DPPPPLPDDDQDQDLCCLCPPPSNVVLQVDPVDHDDPVLSVVSNVDVLSVVVVSQVSVCCVVDPPDDDDPDWDKDWDWDDDDDDDDPPTQTFIDMDTPDPLLVVLRVVLRVVLSVCVNVVHDVVVSVVVSVVSVVVSSVCCVVQVSDDDPPDDDPVVVVVVVVVVVVVVVVVVVVVVVVVVVVVVVVVVPPDDPPPDDDDDDDDD

Radius of gyration: 38.19 Å; chains: 1; bounding box: 65×49×130 Å

Secondary structure (DSSP, 8-state):
---S--S-----SSHHHHHHSHHHHHHHEETTEEPPHHHHHHHHH-HHHHHHHHHHHHHHHHS---SS-----EEEEEE--SSSS-TTS--EEEEEES-GGGHHHHHHHHHHHHHHHHTT--HHHHHHHHHHHHHHHHHHHHHHTT-----PPPHHHHHHHHHHHHHHHHHHHHHHHHHHHHHHHHHHS----------------

=== Feature glossary ===
Each block in this record encodes a different view of the same protein. In brief:

Predicted aligned error. PAE(i, j) answers: if I align the predicted and true structures on residue i, how far off (in Å) do I expect residue j to be? A block-diagonal PAE matrix with low values on the blocks and high values off-diagonal is the signature of a multi-domain protein with confidently predicted domains but uncertain inter-domain orientation.

Contact-map, Ramachandran, and PAE plots. Plot images: a contact map (which residues are close 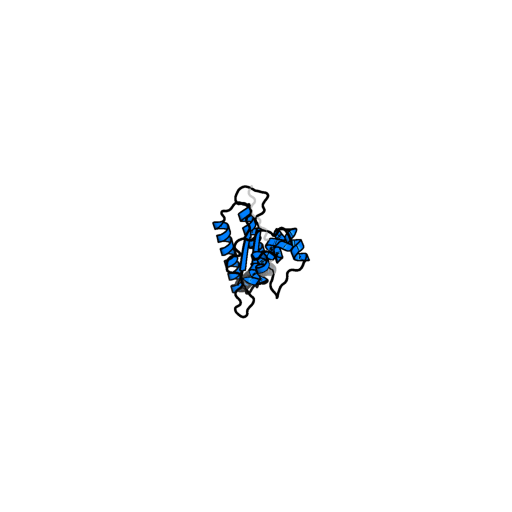in 3D, as an N×N binary image), a Ramachandran scatter (backbone torsion angles, revealing secondary-structure composition at a glance), and — for AlphaFold structures — a PAE heatmap (pairwise prediction confidence).

Backbone torsions (φ/ψ). φ (phi) and ψ (psi) are the two rotatable backbone dihedrals per residue: φ is the C(i-1)–N–Cα–C torsion, ψ is the N–Cα–C–N(i+1) torsion, both in degrees on (−180°, 180°]. α-helical residues cluster near (−60°, −45°); β-strand residues near (−120°, +130°). A Ramachandran plot is simply a scatter of (φ, ψ) for every residue.

Foldseek 3Di. A 3Di character summarizes, for each residue, the relative orientation of the Cα frame of its nearest spatial neighbor. Because it encodes fold topology rather than chemistry, 3Di alignments detect remote structural similarity that sequence alignment misses.

Radius of gyration, Cα contacts, bounding box. Three whole-structure scalars: the radius of gyration (RMS distance of Cα from centroid, in Å), the count of Cα–Cα contacts (pairs closer than 8 Å and separated by more than four residues in sequence — i.e. tertiary, not local, contacts), and the bounding-box dimensions. Together they distinguish compact globular folds from extended fibres or disordered chains.

Sequence. Sequence gives the chain of amino acids in standard one-letter code (A=alanine, C=cysteine, …, Y=tyrosine), read N→C. It is the only feature that is directly encoded by the gene; all structural features are derived from the folded form of this sequence.

mmCIF coordinates. Atomic coordinates in PDBx/mmCIF format — the same representation the Protein Data Bank distributes. Each line of the _atom_site loop places one backbone atom in Cartesian space (units: ångströms, origin: arbitrary).

Secondary structure (3-state, P-SEA). Three-state secondary structure (P-SEA) collapses the eight DSSP classes into helix (a), strand (b), and coil (c). P-SEA assigns these from Cα geometry alone — distances and angles — without requiring backbone oxygens, so it works on any Cα trace.

InterPro / GO / CATH / organism. Functional annotations link the protein to curated databases. InterPro entries identify conserved domains and families by matching the sequence against member-database signatures (Pfam, PROSITE, CDD, …). Gene Ontology (GO) terms describe molecular function, biological process, and cellular component in a controlled vocabulary. CATH places the structure in a hierarchical fold classification (Class/Architecture/Topology/Homologous-superfamily). The organism is the source species.

B-factor. B-factor (Debye–Waller factor) reflects atomic displacement in the crystal lattice. It is an experimental observable (units Å²), not a prediction; low values mean the atom is pinned down, high values mean it moves or is heterogeneous across the crystal.

Rendered structure images. Structure images are PyMOL renders from six orthogonal camera directions. Cartoon representation draws helices as coils and strands as arrows; sticks shows the backbone as bonds; surface shows the solvent-excluded envelope. Rainbow coloring maps sequence position to hue (blue→red, N→C); chain coloring assigns a distinct color per polypeptide.

Solvent-accessible surface area. Solvent-accessible surface area (SASA) is the area in Å² traced out by the centre of a 1.4 Å probe sphere (a water molecule) rolled over the protein's van der Waals surface (Shrake–Rupley / Lee–Richards construction). Buried residues have near-zero SASA; fully exposed residues can exceed 200 Å². The total SASA scales roughly with the number of surface residues.

Secondary structure (8-state, DSSP). The SS8 string is DSSP's per-residue secondary-structure call. α-helix (H) means an i→i+4 H-bond ladder; β-strand (E) means the residue participates in a β-sheet; 3₁₀ (G) and π (I) are tighter and wider helices; T/S are turns/bends; '-' is loop.

pLDDT. For AlphaFold models, the B-factor field carries pLDDT — the model's own estimate of local accuracy on a 0–100 scale. Regions with pLDDT<50 should be treated as essentially unmodeled; they often correspond to intrinsically disordered segments.

Nearest PDB structures. Nearest PDB neighbors are the top structural matches found by Foldseek when searching this structure against the entire Protein Data Bank. Each hit reports a TM-score (0 to 1; >0.5 almost always implies the same fold) and an E-value. These are *structural* homologs — they may share no detectable sequence similarity.